Protein AF-A0A9P8YE31-F1 (afdb_monomer_lite)

Organism: NCBI:txid1682393

Radius of gyration: 30.94 Å; chains: 1; bounding box: 77×47×102 Å

Structure (mmCIF, N/CA/C/O backbone):
data_AF-A0A9P8YE31-F1
#
_entry.id   AF-A0A9P8YE31-F1
#
loop_
_atom_site.group_PDB
_atom_site.id
_atom_site.type_symbol
_atom_site.label_atom_id
_atom_site.label_alt_id
_atom_site.label_comp_id
_atom_site.label_asym_id
_atom_site.label_entity_id
_atom_site.label_seq_id
_atom_site.pdbx_PDB_ins_code
_atom_site.Cartn_x
_atom_site.Cartn_y
_atom_site.Cartn_z
_atom_site.occupancy
_atom_site.B_iso_or_equiv
_atom_site.auth_seq_id
_atom_site.auth_comp_id
_atom_site.auth_asym_id
_atom_site.auth_atom_id
_atom_site.pdbx_PDB_model_num
ATOM 1 N N . MET A 1 1 ? 33.420 -27.192 -70.483 1.00 56.97 1 MET A N 1
ATOM 2 C CA . MET A 1 1 ? 34.148 -26.086 -71.140 1.00 56.97 1 MET A CA 1
ATOM 3 C C . MET A 1 1 ? 33.135 -25.068 -71.638 1.00 56.97 1 MET A C 1
ATOM 5 O O . MET A 1 1 ? 32.491 -25.314 -72.643 1.00 56.97 1 MET A O 1
ATOM 9 N N . ALA A 1 2 ? 32.950 -23.975 -70.902 1.00 52.44 2 ALA A N 1
ATOM 10 C CA . ALA A 1 2 ? 32.250 -22.781 -71.371 1.00 52.44 2 ALA A CA 1
ATOM 11 C C . ALA A 1 2 ? 32.763 -21.607 -70.529 1.00 52.44 2 ALA A C 1
ATOM 13 O O . ALA A 1 2 ? 32.391 -21.449 -69.369 1.00 52.44 2 ALA A O 1
ATOM 14 N N . ALA A 1 3 ? 33.709 -20.863 -71.097 1.00 57.97 3 ALA A N 1
ATOM 15 C CA . ALA A 1 3 ? 34.225 -19.626 -70.537 1.00 57.97 3 ALA A CA 1
ATOM 16 C C . ALA A 1 3 ? 33.178 -18.523 -70.736 1.00 57.97 3 ALA A C 1
ATOM 18 O O . ALA A 1 3 ? 32.666 -18.364 -71.846 1.00 57.97 3 ALA A O 1
ATOM 19 N N . LYS A 1 4 ? 32.861 -17.754 -69.689 1.00 60.09 4 LYS A N 1
ATOM 20 C CA . LYS A 1 4 ? 32.048 -16.543 -69.835 1.00 60.09 4 LYS A CA 1
ATOM 21 C C . LYS A 1 4 ? 32.678 -15.373 -69.085 1.00 60.09 4 LYS A C 1
ATOM 23 O O . LYS A 1 4 ? 32.627 -15.289 -67.866 1.00 60.09 4 LYS A O 1
ATOM 28 N N . HIS A 1 5 ? 33.301 -14.535 -69.909 1.00 56.59 5 HIS A N 1
ATOM 29 C CA . HIS A 1 5 ? 33.688 -13.138 -69.752 1.00 56.59 5 HIS A CA 1
ATOM 30 C C . HIS A 1 5 ? 33.289 -12.418 -68.456 1.00 56.59 5 HIS A C 1
ATOM 32 O O . HIS A 1 5 ? 32.138 -12.027 -68.272 1.00 56.59 5 HIS A O 1
ATOM 38 N N . SER A 1 6 ? 34.307 -12.115 -67.652 1.00 57.00 6 SER A N 1
ATOM 39 C CA . SER A 1 6 ? 34.364 -10.983 -66.729 1.00 57.00 6 SER A CA 1
ATOM 40 C C . SER A 1 6 ? 34.706 -9.704 -67.509 1.00 57.00 6 SER A C 1
ATOM 42 O O . SER A 1 6 ? 35.793 -9.604 -68.081 1.00 57.00 6 SER A O 1
ATOM 44 N N . GLY A 1 7 ? 33.781 -8.745 -67.562 1.00 60.09 7 GLY A N 1
ATOM 45 C CA . GLY A 1 7 ? 34.027 -7.391 -68.069 1.00 60.09 7 GLY A CA 1
ATOM 46 C C . GLY A 1 7 ? 34.338 -6.420 -66.918 1.00 60.09 7 GLY A C 1
ATOM 47 O O . GLY A 1 7 ? 33.738 -6.570 -65.854 1.00 60.09 7 GLY A O 1
ATOM 48 N N . PRO A 1 8 ? 35.240 -5.436 -67.096 1.00 58.19 8 PRO A N 1
ATOM 49 C CA . PRO A 1 8 ? 35.584 -4.459 -66.070 1.00 58.19 8 PRO A CA 1
ATOM 50 C C . PRO A 1 8 ? 34.698 -3.215 -66.220 1.00 58.19 8 PRO A C 1
ATOM 52 O O . PRO A 1 8 ? 34.933 -2.376 -67.087 1.00 58.19 8 PRO A O 1
ATOM 55 N N . VAL A 1 9 ? 33.665 -3.088 -65.387 1.00 57.62 9 VAL A N 1
ATOM 56 C CA . VAL A 1 9 ? 32.850 -1.863 -65.289 1.00 57.62 9 VAL A CA 1
ATOM 57 C C . VAL A 1 9 ? 32.602 -1.566 -63.810 1.00 57.62 9 VAL A C 1
ATOM 59 O O . VAL A 1 9 ? 31.483 -1.665 -63.325 1.00 57.62 9 VAL A O 1
ATOM 62 N N . GLU A 1 10 ? 33.667 -1.276 -63.062 1.00 55.84 10 GLU A N 1
ATOM 63 C CA . GLU A 1 10 ? 33.574 -1.106 -61.601 1.00 55.84 10 GLU A CA 1
ATOM 64 C C . GLU A 1 10 ? 34.418 0.065 -61.060 1.00 55.84 10 GLU A C 1
ATOM 66 O O . GLU A 1 10 ? 34.827 0.058 -59.908 1.00 55.84 10 GLU A O 1
ATOM 71 N N . VAL A 1 11 ? 34.710 1.090 -61.877 1.00 60.03 11 VAL A N 1
ATOM 72 C CA . VAL A 1 11 ? 35.678 2.148 -61.491 1.00 60.03 11 VAL A CA 1
ATOM 73 C C . VAL A 1 11 ? 35.121 3.579 -61.589 1.00 60.03 11 VAL A C 1
ATOM 75 O O . VAL A 1 11 ? 35.882 4.527 -61.725 1.00 60.03 11 VAL A O 1
ATOM 78 N N . LEU A 1 12 ? 33.802 3.802 -61.522 1.00 56.53 12 LEU A N 1
ATOM 79 C CA . LEU A 1 12 ? 33.269 5.175 -61.675 1.00 56.53 12 LEU A CA 1
ATOM 80 C C . LEU A 1 12 ? 32.060 5.555 -60.804 1.00 56.53 12 LEU A C 1
ATOM 82 O O . LEU A 1 12 ? 31.341 6.493 -61.135 1.00 56.53 12 LEU A O 1
ATOM 86 N N . LEU A 1 13 ? 31.857 4.884 -59.664 1.00 53.97 13 LEU A N 1
ATOM 87 C CA . LEU A 1 13 ? 30.766 5.185 -58.714 1.00 53.97 13 LEU A CA 1
ATOM 88 C C . LEU A 1 13 ? 31.227 5.391 -57.253 1.00 53.97 13 LEU A C 1
ATOM 90 O O . LEU A 1 13 ? 30.419 5.339 -56.335 1.00 53.97 13 LEU A O 1
ATOM 94 N N . GLU A 1 14 ? 32.510 5.690 -57.036 1.00 57.31 14 GLU A N 1
ATOM 95 C CA . GLU A 1 14 ? 33.128 5.879 -55.706 1.00 57.31 14 GLU A CA 1
ATOM 96 C C . GLU A 1 14 ? 33.382 7.361 -55.302 1.00 57.31 14 GLU A C 1
ATOM 98 O O . GLU A 1 14 ? 34.457 7.682 -54.798 1.00 57.31 14 GLU A O 1
ATOM 103 N N . PRO A 1 15 ? 32.445 8.317 -55.505 1.00 54.59 15 PRO A N 1
ATOM 104 C CA . PRO A 1 15 ? 32.498 9.525 -54.663 1.00 54.59 15 PRO A CA 1
ATOM 105 C C . PRO A 1 15 ? 31.204 9.875 -53.910 1.00 54.59 15 PRO A C 1
ATOM 107 O O . PRO A 1 15 ? 31.203 10.842 -53.152 1.00 54.59 15 PRO A O 1
ATOM 110 N N . ILE A 1 16 ? 30.107 9.116 -54.050 1.00 52.97 16 ILE A N 1
ATOM 111 C CA . ILE A 1 16 ? 28.812 9.487 -53.428 1.00 52.97 16 ILE A CA 1
ATOM 112 C C . ILE A 1 16 ? 28.569 8.780 -52.078 1.00 52.97 16 ILE A C 1
ATOM 114 O O . ILE A 1 16 ? 27.891 9.321 -51.204 1.00 52.97 16 ILE A O 1
ATOM 118 N N . THR A 1 17 ? 29.193 7.629 -51.826 1.00 57.16 17 THR A N 1
ATOM 119 C CA . THR A 1 17 ? 29.059 6.875 -50.562 1.00 57.16 17 THR A CA 1
ATOM 120 C C . THR A 1 17 ? 29.736 7.547 -49.361 1.00 57.16 17 THR A C 1
ATOM 122 O O . THR A 1 17 ? 29.405 7.234 -48.219 1.00 57.16 17 THR A O 1
ATOM 125 N N . SER A 1 18 ? 30.631 8.517 -49.581 1.00 54.59 18 SER A N 1
ATOM 126 C CA . SER A 1 18 ? 31.346 9.209 -48.496 1.00 54.59 18 SER A CA 1
ATOM 127 C C . SER A 1 18 ? 30.468 10.209 -47.722 1.00 54.59 18 SER A C 1
ATOM 129 O O . SER A 1 18 ? 30.687 10.428 -46.532 1.00 54.59 18 SER A O 1
ATOM 131 N N . LEU A 1 19 ? 29.407 10.748 -48.337 1.00 52.47 19 LEU A N 1
ATOM 132 C CA . LEU A 1 19 ? 28.489 11.690 -47.675 1.00 52.47 19 LEU A CA 1
ATOM 133 C C . LEU A 1 19 ? 27.488 11.019 -46.719 1.00 52.47 19 LEU A C 1
ATOM 135 O O . LEU A 1 19 ? 26.923 11.697 -45.863 1.00 52.47 19 LEU A O 1
ATOM 139 N N . TYR A 1 20 ? 27.302 9.699 -46.810 1.00 56.12 20 TYR A N 1
ATOM 140 C CA . TYR A 1 20 ? 26.418 8.944 -45.912 1.00 56.12 20 TYR A CA 1
ATOM 141 C C . TYR A 1 20 ? 27.097 8.461 -44.623 1.00 56.12 20 TYR A C 1
ATOM 143 O O . TYR A 1 20 ? 26.407 8.043 -43.698 1.00 56.12 20 TYR A O 1
ATOM 151 N N . ASN A 1 21 ? 28.425 8.576 -44.525 1.00 63.62 21 ASN A N 1
ATOM 152 C CA . ASN A 1 21 ? 29.192 8.243 -43.321 1.00 63.62 21 ASN A CA 1
ATOM 153 C C . ASN A 1 21 ? 29.526 9.476 -42.468 1.00 63.62 21 ASN A C 1
ATOM 155 O O . ASN A 1 21 ? 30.494 9.455 -41.707 1.00 63.62 21 ASN A O 1
ATOM 159 N N . MET A 1 22 ? 28.736 10.555 -42.550 1.00 54.53 22 MET A N 1
ATOM 160 C CA . MET A 1 22 ? 28.807 11.581 -41.513 1.00 54.53 22 MET A CA 1
ATOM 161 C C . MET A 1 22 ? 28.214 11.015 -40.216 1.00 54.53 22 MET A C 1
ATOM 163 O O . MET A 1 22 ? 27.021 10.699 -40.189 1.00 54.53 22 MET A O 1
ATOM 167 N N . PRO A 1 23 ? 29.008 10.879 -39.134 1.00 68.56 23 PRO A N 1
ATOM 168 C CA . PRO A 1 23 ? 28.467 10.519 -37.835 1.00 68.56 23 PRO A CA 1
ATOM 169 C C . PRO A 1 23 ? 27.440 11.584 -37.472 1.00 68.56 23 PRO A C 1
ATOM 171 O O . PRO A 1 23 ? 27.765 12.772 -37.439 1.00 68.56 23 PRO A O 1
ATOM 174 N N . ALA A 1 24 ? 26.192 11.161 -37.264 1.00 62.75 24 ALA A N 1
ATOM 175 C CA . ALA A 1 24 ? 25.121 12.041 -36.832 1.00 62.75 24 ALA A CA 1
ATOM 176 C C . ALA A 1 24 ? 25.614 12.813 -35.606 1.00 62.75 24 ALA A C 1
ATOM 178 O O . ALA A 1 24 ? 25.783 12.232 -34.535 1.00 62.75 24 ALA A O 1
ATOM 179 N N . MET A 1 25 ? 25.914 14.101 -35.796 1.00 59.97 25 MET A N 1
ATOM 180 C CA . MET A 1 25 ? 26.352 14.992 -34.731 1.00 59.97 25 MET A CA 1
ATOM 181 C C . MET A 1 25 ? 25.259 14.964 -33.661 1.00 59.97 25 MET A C 1
ATOM 183 O O . MET A 1 25 ? 24.135 15.395 -33.943 1.00 59.97 25 MET A O 1
ATOM 187 N N . PRO A 1 26 ? 25.531 14.415 -32.463 1.00 63.44 26 PRO A N 1
ATOM 188 C CA . PRO A 1 26 ? 24.531 14.342 -31.417 1.00 63.44 26 PRO A CA 1
ATOM 189 C C . PRO A 1 26 ? 24.247 15.774 -30.979 1.00 63.44 26 PRO A C 1
ATOM 191 O O . PRO A 1 26 ? 25.058 16.379 -30.287 1.00 63.44 26 PRO A O 1
ATOM 194 N N . HIS A 1 27 ? 23.127 16.341 -31.432 1.00 58.00 27 HIS A N 1
ATOM 195 C CA . HIS A 1 27 ? 22.682 17.671 -31.034 1.00 58.00 27 HIS A CA 1
ATOM 196 C C . HIS A 1 27 ? 22.501 17.696 -29.503 1.00 58.00 27 HIS A C 1
ATOM 198 O O . HIS A 1 27 ? 21.539 17.116 -28.996 1.00 58.00 27 HIS A O 1
ATOM 204 N N . PRO A 1 28 ? 23.380 18.379 -28.743 1.00 64.38 28 PRO A N 1
ATOM 205 C CA . PRO A 1 28 ? 23.413 18.290 -27.282 1.00 64.38 28 PRO A CA 1
ATOM 206 C C . PRO A 1 28 ? 22.329 19.137 -26.593 1.00 64.38 28 PRO A C 1
ATOM 208 O O . PRO A 1 28 ? 22.330 19.273 -25.376 1.00 64.38 28 PRO A O 1
ATOM 211 N N . LEU A 1 29 ? 21.403 19.730 -27.355 1.00 56.97 29 LEU A N 1
ATOM 212 C CA . LEU A 1 29 ? 20.439 20.717 -26.851 1.00 56.97 29 LEU A CA 1
ATOM 213 C C . LEU A 1 29 ? 18.982 20.230 -26.838 1.00 56.97 29 LEU A C 1
ATOM 215 O O . LEU A 1 29 ? 18.102 20.963 -26.400 1.00 56.97 29 LEU A O 1
ATOM 219 N N . LEU A 1 30 ? 18.719 18.990 -27.268 1.00 49.66 30 LEU A N 1
ATOM 220 C CA . LEU A 1 30 ? 17.385 18.365 -27.235 1.00 49.66 30 LEU A CA 1
ATOM 221 C C . LEU A 1 30 ? 17.329 17.089 -26.379 1.00 49.66 30 LEU A C 1
ATOM 223 O O . LEU A 1 30 ? 16.319 16.392 -26.372 1.00 49.66 30 LEU A O 1
ATOM 227 N N . SER A 1 31 ? 18.376 16.806 -25.598 1.00 54.41 31 SER A N 1
ATOM 228 C CA . SER A 1 31 ? 18.430 15.665 -24.669 1.00 54.41 31 SER A CA 1
ATOM 229 C C . SER A 1 31 ? 17.611 15.862 -23.384 1.00 54.41 31 SER A C 1
ATOM 231 O O . SER A 1 31 ? 17.648 15.013 -22.501 1.00 54.41 31 SER A O 1
ATOM 233 N N . GLY A 1 32 ? 16.903 16.988 -23.250 1.00 57.75 32 GLY A N 1
ATOM 234 C CA . GLY A 1 32 ? 16.125 17.333 -22.057 1.00 57.75 32 GLY A CA 1
ATOM 235 C C . GLY A 1 32 ? 14.649 16.940 -22.108 1.00 57.75 32 GLY A C 1
ATOM 236 O O . GLY A 1 32 ? 13.958 17.125 -21.110 1.00 57.75 32 GLY A O 1
ATOM 237 N N . VAL A 1 33 ? 14.141 16.429 -23.237 1.00 56.88 33 VAL A N 1
ATOM 238 C CA . VAL A 1 33 ? 12.771 15.902 -23.290 1.00 56.88 33 VAL A CA 1
ATOM 239 C C . VAL A 1 33 ? 12.829 14.455 -22.806 1.00 56.88 33 VAL A C 1
ATOM 241 O O . VAL A 1 33 ? 13.319 13.606 -23.557 1.00 56.88 33 VAL A O 1
ATOM 244 N N . PRO A 1 34 ? 12.374 14.153 -21.570 1.00 60.72 34 PRO A N 1
ATOM 245 C CA . PRO A 1 34 ? 12.329 12.782 -21.094 1.00 60.72 34 PRO A CA 1
ATOM 246 C C . PRO A 1 34 ? 11.518 11.982 -22.099 1.00 60.72 34 PRO A C 1
ATOM 248 O O . PRO A 1 34 ? 10.421 12.384 -22.509 1.00 60.72 34 PRO A O 1
ATOM 251 N N . SER A 1 35 ? 12.088 10.867 -22.540 1.00 68.12 35 SER A N 1
ATOM 252 C CA . SER A 1 35 ? 11.384 9.952 -23.428 1.00 68.12 35 SER A CA 1
ATOM 253 C C . SER A 1 35 ? 10.004 9.667 -22.826 1.00 68.12 35 SER A C 1
ATOM 255 O O . SER A 1 35 ? 9.867 9.539 -21.609 1.00 68.12 35 SER A O 1
ATOM 257 N N . THR A 1 36 ? 8.949 9.587 -23.641 1.00 71.94 36 THR A N 1
ATOM 258 C CA . THR A 1 36 ? 7.576 9.392 -23.122 1.00 71.94 36 THR A CA 1
ATOM 259 C C . THR A 1 36 ? 7.481 8.203 -22.157 1.00 71.94 36 THR A C 1
ATOM 261 O O . THR A 1 36 ? 6.670 8.205 -21.241 1.00 71.94 36 THR A O 1
ATOM 264 N N . THR A 1 37 ? 8.356 7.208 -22.310 1.00 70.88 37 THR A N 1
ATOM 265 C CA . THR A 1 37 ? 8.569 6.078 -21.398 1.00 70.88 37 THR A CA 1
ATOM 266 C C . THR A 1 37 ? 9.004 6.452 -19.978 1.00 70.88 37 THR A C 1
ATOM 268 O O . THR A 1 37 ? 8.505 5.844 -19.033 1.00 70.88 37 THR A O 1
ATOM 271 N N . GLU A 1 38 ? 9.879 7.439 -19.802 1.00 74.56 38 GLU A N 1
ATOM 272 C CA . GLU A 1 38 ? 10.333 7.899 -18.482 1.00 74.56 38 GLU A CA 1
ATOM 273 C C . GLU A 1 38 ? 9.231 8.655 -17.738 1.00 74.56 38 GLU A C 1
ATOM 275 O O . GLU A 1 38 ? 9.067 8.479 -16.532 1.00 74.56 38 GLU A O 1
ATOM 280 N N . GLY A 1 39 ? 8.404 9.415 -18.464 1.00 76.31 39 GLY A N 1
ATOM 281 C CA . GLY A 1 39 ? 7.269 10.135 -17.883 1.00 76.31 39 GLY A CA 1
ATOM 282 C C . GLY A 1 39 ? 6.276 9.216 -17.161 1.00 76.31 39 GLY A C 1
ATOM 283 O O . GLY A 1 39 ? 5.840 9.521 -16.053 1.00 76.31 39 GLY A O 1
ATOM 284 N N . TYR A 1 40 ? 5.958 8.051 -17.733 1.00 75.94 40 TYR A N 1
ATOM 285 C CA . TYR A 1 40 ? 5.039 7.100 -17.092 1.00 75.94 40 TYR A CA 1
ATOM 286 C C . TYR A 1 40 ? 5.650 6.421 -15.864 1.00 75.94 40 TYR A C 1
ATOM 288 O O . TYR A 1 40 ? 4.945 6.196 -14.883 1.00 75.94 40 TYR A O 1
ATOM 296 N N . ALA A 1 41 ? 6.953 6.124 -15.898 1.00 75.25 41 ALA A N 1
ATOM 297 C CA . ALA A 1 41 ? 7.654 5.565 -14.744 1.00 75.25 41 ALA A CA 1
ATOM 298 C C . ALA A 1 41 ? 7.667 6.555 -13.570 1.00 75.25 41 ALA A C 1
ATOM 300 O O . ALA A 1 41 ? 7.451 6.162 -12.426 1.00 75.25 41 ALA A O 1
ATOM 301 N N . LEU A 1 42 ? 7.837 7.848 -13.865 1.00 79.44 42 LEU A N 1
ATOM 302 C CA . LEU A 1 42 ? 7.753 8.911 -12.868 1.00 79.44 42 LEU A CA 1
ATOM 303 C C . LEU A 1 42 ? 6.368 8.977 -12.228 1.00 79.44 42 LEU A C 1
ATOM 305 O O . LEU A 1 42 ? 6.271 8.964 -11.005 1.00 79.44 42 LEU A O 1
ATOM 309 N N . ILE A 1 43 ? 5.300 8.999 -13.029 1.00 79.38 43 ILE A N 1
ATOM 310 C CA . ILE A 1 43 ? 3.925 9.048 -12.506 1.00 79.38 43 ILE A CA 1
ATOM 311 C C . ILE A 1 43 ? 3.634 7.816 -11.638 1.00 79.38 43 ILE A C 1
ATOM 313 O O . ILE A 1 43 ? 3.070 7.961 -10.554 1.00 79.38 43 ILE A O 1
ATOM 317 N N . GLY A 1 44 ? 4.073 6.631 -12.077 1.00 78.94 44 GLY A N 1
ATOM 318 C CA . GLY A 1 44 ? 3.909 5.377 -11.342 1.00 78.94 44 GLY A CA 1
ATOM 319 C C . GLY A 1 44 ? 4.599 5.362 -9.977 1.00 78.94 44 GLY A C 1
ATOM 320 O O . GLY A 1 44 ? 4.045 4.798 -9.047 1.00 78.94 44 GLY A O 1
ATOM 321 N N . ALA A 1 45 ? 5.749 6.027 -9.821 1.00 81.75 45 ALA A N 1
ATOM 322 C CA . ALA A 1 45 ? 6.474 6.083 -8.547 1.00 81.75 45 ALA A CA 1
ATOM 323 C C . ALA A 1 45 ? 6.053 7.265 -7.651 1.00 81.75 45 ALA A C 1
ATOM 325 O O . ALA A 1 45 ? 5.886 7.115 -6.439 1.00 81.75 45 ALA A O 1
ATOM 326 N N . LEU A 1 46 ? 5.859 8.455 -8.230 1.00 85.00 46 LEU A N 1
ATOM 327 C CA . LEU A 1 46 ? 5.559 9.688 -7.491 1.00 85.00 46 LEU A CA 1
ATOM 328 C C . LEU A 1 46 ? 4.140 9.705 -6.930 1.00 85.00 46 LEU A C 1
ATOM 330 O O . LEU A 1 46 ? 3.934 10.174 -5.810 1.00 85.00 46 LEU A O 1
ATOM 334 N N . LEU A 1 47 ? 3.163 9.204 -7.689 1.00 87.88 47 LEU A N 1
ATOM 335 C CA . LEU A 1 47 ? 1.763 9.222 -7.277 1.00 87.88 47 LEU A CA 1
ATOM 336 C C . LEU A 1 47 ? 1.511 8.383 -6.007 1.00 87.88 47 LEU A C 1
ATOM 338 O O . LEU A 1 47 ? 0.997 8.948 -5.036 1.00 87.88 47 LEU A O 1
ATOM 342 N N . PRO A 1 48 ? 1.898 7.092 -5.928 1.00 86.50 48 PRO A N 1
ATOM 343 C CA . PRO A 1 48 ? 1.683 6.302 -4.719 1.00 86.50 48 PRO A CA 1
ATOM 344 C C . PRO A 1 48 ? 2.536 6.798 -3.548 1.00 86.50 48 PRO A C 1
ATOM 346 O O . PRO A 1 48 ? 2.045 6.825 -2.420 1.00 86.50 48 PRO A O 1
ATOM 349 N N . ALA A 1 49 ? 3.769 7.262 -3.790 1.00 86.62 49 ALA A N 1
ATOM 350 C CA . ALA A 1 49 ? 4.602 7.853 -2.744 1.00 86.62 49 ALA A CA 1
ATOM 351 C C . ALA A 1 49 ? 3.958 9.123 -2.159 1.00 86.62 49 ALA A C 1
ATOM 353 O O . ALA A 1 49 ? 3.839 9.254 -0.940 1.00 86.62 49 ALA A O 1
ATOM 354 N N . GLY A 1 50 ? 3.469 10.026 -3.014 1.00 88.88 50 GLY A N 1
ATOM 355 C CA . GLY A 1 50 ? 2.776 11.245 -2.603 1.00 88.88 50 GLY A CA 1
ATOM 356 C C . GLY A 1 50 ? 1.505 10.952 -1.808 1.00 88.88 50 GLY A C 1
ATOM 357 O O . GLY A 1 50 ? 1.286 11.545 -0.749 1.00 88.88 50 GLY A O 1
ATOM 358 N N . ILE A 1 51 ? 0.699 9.984 -2.257 1.00 87.81 51 ILE A N 1
ATOM 359 C CA . ILE A 1 51 ? -0.509 9.559 -1.539 1.00 87.81 51 ILE A CA 1
ATOM 360 C C . ILE A 1 51 ? -0.154 8.924 -0.190 1.00 87.81 51 ILE A C 1
ATOM 362 O O . ILE A 1 51 ? -0.802 9.229 0.814 1.00 87.81 51 ILE A O 1
ATOM 366 N N . ALA A 1 52 ? 0.874 8.076 -0.131 1.00 87.38 52 ALA A N 1
ATOM 367 C CA . ALA A 1 52 ? 1.317 7.446 1.108 1.00 87.38 52 ALA A CA 1
ATOM 368 C C . ALA A 1 52 ? 1.810 8.488 2.127 1.00 87.38 52 ALA A C 1
ATOM 370 O O . ALA A 1 52 ? 1.395 8.454 3.290 1.00 87.38 52 ALA A O 1
ATOM 371 N N . ILE A 1 53 ? 2.611 9.463 1.685 1.00 88.94 53 ILE A N 1
ATOM 372 C CA . ILE A 1 53 ? 3.068 10.588 2.512 1.00 88.94 53 ILE A CA 1
ATOM 373 C C . ILE A 1 53 ? 1.869 11.403 3.011 1.00 88.94 53 ILE A C 1
ATOM 375 O O . ILE A 1 53 ? 1.743 11.632 4.215 1.00 88.94 53 ILE A O 1
ATOM 379 N N . ALA A 1 54 ? 0.944 11.782 2.124 1.00 90.19 54 ALA A N 1
ATOM 380 C CA . ALA A 1 54 ? -0.259 12.524 2.496 1.00 90.19 54 ALA A CA 1
ATOM 381 C C . ALA A 1 54 ? -1.122 11.754 3.512 1.00 90.19 54 ALA A C 1
ATOM 383 O O . ALA A 1 54 ? -1.610 12.334 4.484 1.00 90.19 54 ALA A O 1
ATOM 384 N N . CYS A 1 55 ? -1.264 10.437 3.345 1.00 86.50 55 CYS A N 1
ATOM 385 C CA . CYS A 1 55 ? -1.980 9.570 4.279 1.00 86.50 55 CYS A CA 1
ATOM 386 C C . CYS A 1 55 ? -1.332 9.547 5.667 1.00 86.50 55 CYS A C 1
ATOM 388 O O . CYS A 1 55 ? -2.048 9.569 6.671 1.00 86.50 55 CYS A O 1
ATOM 390 N N . ILE A 1 56 ? 0.000 9.523 5.742 1.00 87.62 56 ILE A N 1
ATOM 391 C CA . ILE A 1 56 ? 0.731 9.578 7.012 1.00 87.62 56 ILE A CA 1
ATOM 392 C C . ILE A 1 56 ? 0.602 10.941 7.664 1.00 87.62 56 ILE A C 1
ATOM 394 O O . ILE A 1 56 ? 0.299 11.000 8.852 1.00 87.62 56 ILE A O 1
ATOM 398 N N . ILE A 1 57 ? 0.772 12.026 6.910 1.00 89.94 57 ILE A N 1
ATOM 399 C CA . ILE A 1 57 ? 0.591 13.383 7.432 1.00 89.94 57 ILE A CA 1
ATOM 400 C C . ILE A 1 57 ? -0.822 13.527 7.994 1.00 89.94 57 ILE A C 1
ATOM 402 O O . ILE A 1 57 ? -0.994 13.981 9.120 1.00 89.94 57 ILE A O 1
ATOM 406 N N . LEU A 1 58 ? -1.838 13.060 7.267 1.00 88.50 58 LEU A N 1
ATOM 407 C CA . LEU A 1 58 ? -3.222 13.072 7.728 1.00 88.50 58 LEU A CA 1
ATOM 408 C C . LEU A 1 58 ? -3.434 12.174 8.957 1.00 88.50 58 LEU A C 1
ATOM 410 O O . LEU A 1 58 ? -4.220 12.511 9.843 1.00 88.50 58 LEU A O 1
ATOM 414 N N . HIS A 1 59 ? -2.735 11.041 9.044 1.00 84.75 59 HIS A N 1
ATOM 415 C CA . HIS A 1 59 ? -2.755 10.185 10.226 1.00 84.75 59 HIS A CA 1
ATOM 416 C C . HIS A 1 59 ? -2.159 10.904 11.443 1.00 84.75 59 HIS A C 1
ATOM 418 O O . HIS A 1 59 ? -2.816 10.987 12.478 1.00 84.75 59 HIS A O 1
ATOM 424 N N . LEU A 1 60 ? -0.969 11.488 11.305 1.00 86.44 60 LEU A N 1
ATOM 425 C CA . LEU A 1 60 ? -0.293 12.252 12.354 1.00 86.44 60 LEU A CA 1
ATOM 426 C C . LEU A 1 60 ? -1.097 13.488 12.764 1.00 86.44 60 LEU A C 1
ATOM 428 O O . LEU A 1 60 ? -1.278 13.730 13.954 1.00 86.44 60 LEU A O 1
ATOM 432 N N . ALA A 1 61 ? -1.667 14.212 11.802 1.00 88.50 61 ALA A N 1
ATOM 433 C CA . ALA A 1 61 ? -2.558 15.335 12.059 1.00 88.50 61 ALA A CA 1
ATOM 434 C C . ALA A 1 61 ? -3.774 14.891 12.879 1.00 88.50 61 ALA A C 1
ATOM 436 O O . ALA A 1 61 ? -4.127 15.543 13.852 1.00 88.50 61 ALA A O 1
ATOM 437 N N . ARG A 1 62 ? -4.381 13.736 12.573 1.00 84.94 62 ARG A N 1
ATOM 438 C CA . ARG A 1 62 ? -5.478 13.181 13.386 1.00 84.94 62 ARG A CA 1
ATOM 439 C C . ARG A 1 62 ? -5.052 12.778 14.798 1.00 84.94 62 ARG A C 1
ATOM 441 O O . ARG A 1 62 ? -5.902 12.783 15.684 1.00 84.94 62 ARG A O 1
ATOM 448 N N . LEU A 1 63 ? -3.790 12.401 15.010 1.00 82.81 63 LEU A N 1
ATOM 449 C CA . LEU A 1 63 ? -3.252 12.143 16.350 1.00 82.81 63 LEU A CA 1
ATOM 450 C C . LEU A 1 63 ? -3.003 13.445 17.125 1.00 82.81 63 LEU A C 1
ATOM 452 O O . LEU A 1 63 ? -3.223 13.471 18.334 1.00 82.81 63 LEU A O 1
ATOM 456 N N . ALA A 1 64 ? -2.551 14.496 16.439 1.00 87.62 64 ALA A N 1
ATOM 457 C CA . ALA A 1 64 ? -2.242 15.795 17.030 1.00 87.62 64 ALA A CA 1
ATOM 458 C C . ALA A 1 64 ? -3.492 16.650 17.291 1.00 87.62 64 ALA A C 1
ATOM 460 O O . ALA A 1 64 ? -3.535 17.413 18.256 1.00 87.62 64 ALA A O 1
ATOM 461 N N . LEU A 1 65 ? -4.518 16.527 16.446 1.00 87.94 65 LEU A N 1
ATOM 462 C CA . LEU A 1 65 ? -5.756 17.278 16.595 1.00 87.94 65 LEU A CA 1
ATOM 463 C C . LEU A 1 65 ? -6.505 16.822 17.858 1.00 87.94 65 LEU A C 1
ATOM 465 O O . LEU A 1 65 ? -6.656 15.616 18.095 1.00 87.94 65 LEU A O 1
ATOM 469 N N . PRO A 1 66 ? -7.008 17.765 18.676 1.00 77.88 66 PRO A N 1
ATOM 470 C CA . PRO A 1 66 ? -7.770 17.431 19.866 1.00 77.88 66 PRO A CA 1
ATOM 471 C C . PRO A 1 66 ? -8.963 16.558 19.479 1.00 77.88 66 PRO A C 1
ATOM 473 O O . PRO A 1 66 ? -9.668 16.830 18.504 1.00 77.88 66 PRO A O 1
ATOM 476 N N . LYS A 1 67 ? -9.166 15.479 20.250 1.00 72.19 67 LYS A N 1
ATOM 477 C CA . LYS A 1 67 ? -10.295 14.550 20.092 1.00 72.19 67 LYS A CA 1
ATOM 478 C C . LYS A 1 67 ? -11.556 15.384 19.905 1.00 72.19 67 LYS A C 1
ATOM 480 O O . LYS A 1 67 ? -11.828 16.222 20.761 1.00 72.19 67 LYS A O 1
ATOM 485 N N . GLY A 1 68 ? -12.229 15.166 18.774 1.00 81.94 68 GLY A N 1
ATOM 486 C CA . GLY A 1 68 ? -13.261 16.034 18.217 1.00 81.94 68 GLY A CA 1
ATOM 487 C C . GLY A 1 68 ? -14.346 16.498 19.197 1.00 81.94 68 GLY A C 1
ATOM 488 O O . GLY A 1 68 ? -14.420 16.053 20.343 1.00 81.94 68 GLY A O 1
ATOM 489 N N . PRO A 1 69 ? -15.218 17.409 18.750 1.00 84.06 69 PRO A N 1
ATOM 490 C CA . PRO A 1 69 ? -16.182 18.092 19.607 1.00 84.06 69 PRO A CA 1
ATOM 491 C C . PRO A 1 69 ? -16.963 17.125 20.518 1.00 84.06 69 PRO A C 1
ATOM 493 O O . PRO A 1 69 ? -17.303 15.999 20.136 1.00 84.06 69 PRO A O 1
ATOM 496 N N . ARG A 1 70 ? -17.243 17.573 21.751 1.00 80.56 70 ARG A N 1
ATOM 497 C CA . ARG A 1 70 ? -17.769 16.747 22.859 1.00 80.56 70 ARG A CA 1
ATOM 498 C C . ARG A 1 70 ? -19.069 15.997 22.543 1.00 80.56 70 ARG A C 1
ATOM 500 O O . ARG A 1 70 ? -19.280 14.934 23.107 1.00 80.56 70 ARG A O 1
ATOM 507 N N . TRP A 1 71 ? -19.898 16.499 21.632 1.00 82.75 71 TRP A N 1
ATOM 508 C CA . TRP A 1 71 ? -21.126 15.836 21.164 1.00 82.75 71 TRP A CA 1
ATOM 509 C C . TRP A 1 71 ? -20.904 14.520 20.394 1.00 82.75 71 TRP A C 1
ATOM 511 O O . TRP A 1 71 ? -21.809 13.700 20.321 1.00 82.75 71 TRP A O 1
ATOM 521 N N . THR A 1 72 ? -19.699 14.269 19.864 1.00 80.31 72 THR A N 1
ATOM 522 C CA . THR A 1 72 ? -19.352 12.984 19.218 1.00 80.31 72 THR A CA 1
ATOM 523 C C . THR A 1 72 ? -18.875 11.934 20.220 1.00 80.31 72 THR A C 1
ATOM 525 O O . THR A 1 72 ? -18.612 10.780 19.870 1.00 80.31 72 THR A O 1
ATOM 528 N N . ARG A 1 73 ? -18.720 12.328 21.487 1.00 73.44 73 ARG A N 1
ATOM 529 C CA . ARG A 1 73 ? -18.295 11.433 22.554 1.00 73.44 73 ARG A CA 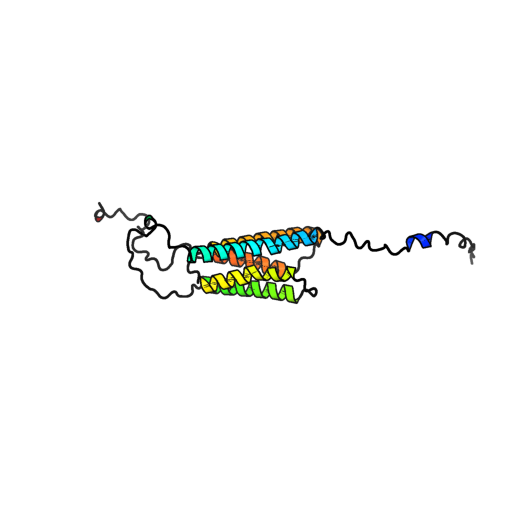1
ATOM 530 C C . ARG A 1 73 ? -19.462 10.504 22.872 1.00 73.44 73 ARG A C 1
ATOM 532 O O . ARG A 1 73 ? -20.596 10.954 22.979 1.00 73.44 73 ARG A O 1
ATOM 539 N N . ARG A 1 74 ? -19.185 9.204 23.010 1.00 69.38 74 ARG A N 1
ATOM 540 C CA . ARG A 1 74 ? -20.213 8.209 23.352 1.00 69.38 74 ARG A CA 1
ATOM 541 C C . ARG A 1 74 ? -20.976 8.672 24.595 1.00 69.38 74 ARG A C 1
ATOM 543 O O . ARG A 1 74 ? -20.357 8.901 25.632 1.00 69.38 74 ARG A O 1
ATOM 550 N N . PHE A 1 75 ? -22.293 8.813 24.456 1.00 75.25 75 PHE A N 1
ATOM 551 C CA . PHE A 1 75 ? -23.186 9.269 25.523 1.00 75.25 75 PHE A CA 1
ATOM 552 C C . PHE A 1 75 ? -23.189 8.312 26.724 1.00 75.25 75 PHE A C 1
ATOM 554 O O . PHE A 1 75 ? -23.293 8.758 27.862 1.00 75.25 75 PHE A O 1
ATOM 561 N N . ALA A 1 76 ? -22.990 7.012 26.486 1.00 79.06 76 ALA A N 1
ATOM 562 C CA . ALA A 1 76 ? -22.831 6.012 27.534 1.00 79.06 76 ALA A CA 1
ATOM 563 C C . ALA A 1 76 ? -21.347 5.696 27.775 1.00 79.06 76 ALA A C 1
ATOM 565 O O . ALA A 1 76 ? -20.592 5.369 26.853 1.00 79.06 76 ALA A O 1
ATOM 566 N N . LYS A 1 77 ? -20.928 5.778 29.041 1.00 69.44 77 LYS A N 1
ATOM 567 C CA . LYS A 1 77 ? -19.592 5.384 29.495 1.00 69.44 77 LYS A CA 1
ATOM 568 C C . LYS A 1 77 ? -19.549 3.858 29.593 1.00 69.44 77 LYS A C 1
ATOM 570 O O . LYS A 1 77 ? -19.725 3.300 30.669 1.00 69.44 77 LYS A O 1
ATOM 575 N N . GLU A 1 78 ? -19.354 3.185 28.461 1.00 70.62 78 GLU A N 1
ATOM 576 C CA . GLU A 1 78 ? -19.067 1.747 28.456 1.00 70.62 78 GLU A CA 1
ATOM 577 C C . GLU A 1 78 ? -17.835 1.492 29.345 1.00 70.62 78 GLU A C 1
ATOM 579 O O . GLU A 1 78 ? -16.844 2.228 29.222 1.00 70.62 78 GLU A O 1
ATOM 584 N N . PRO A 1 79 ? -17.868 0.501 30.255 1.00 72.44 79 PRO A N 1
ATOM 585 C CA . PRO A 1 79 ? -16.700 0.142 31.041 1.00 72.44 79 PRO A CA 1
ATOM 586 C C . PRO A 1 79 ? -15.598 -0.268 30.066 1.00 72.44 79 PRO A C 1
ATOM 588 O O . PRO A 1 79 ? -15.676 -1.297 29.398 1.00 72.44 79 PRO A O 1
ATOM 591 N N . ILE A 1 80 ? -14.584 0.586 29.933 1.00 65.50 80 ILE A N 1
AT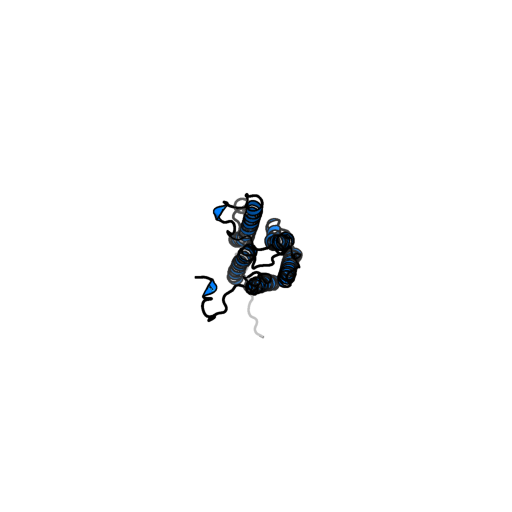OM 592 C CA . ILE A 1 80 ? -13.438 0.320 29.071 1.00 65.50 80 ILE A CA 1
ATOM 593 C C . ILE A 1 80 ? -12.680 -0.822 29.735 1.00 65.50 80 ILE A C 1
ATOM 595 O O . ILE A 1 80 ? -11.876 -0.590 30.642 1.00 65.50 80 ILE A O 1
ATOM 599 N N . SER A 1 81 ? -12.940 -2.057 29.310 1.00 65.81 81 SER A N 1
ATOM 600 C CA . SER A 1 81 ? -12.083 -3.170 29.678 1.00 65.81 81 SER A CA 1
ATOM 601 C C . SER A 1 81 ? -10.702 -2.853 29.103 1.00 65.81 81 SER A C 1
ATOM 603 O O . SER A 1 81 ? -10.495 -2.771 27.891 1.00 65.81 81 SER A O 1
ATOM 605 N N . ARG A 1 82 ? -9.741 -2.563 29.987 1.00 69.06 82 ARG A N 1
ATOM 606 C CA . ARG A 1 82 ? -8.336 -2.337 29.623 1.00 69.06 82 ARG A CA 1
ATOM 607 C C . ARG A 1 82 ? -7.692 -3.675 29.271 1.00 69.06 82 ARG A C 1
ATOM 609 O O . ARG A 1 82 ? -6.729 -4.088 29.908 1.00 69.06 82 ARG A O 1
ATOM 616 N N . GLN A 1 83 ? -8.248 -4.390 28.297 1.00 72.62 83 GLN A N 1
ATOM 617 C CA . GLN A 1 83 ? -7.586 -5.583 27.809 1.00 72.62 83 GLN A CA 1
ATOM 618 C C . GLN A 1 83 ? -6.279 -5.170 27.123 1.00 72.62 83 GLN A C 1
ATOM 620 O O . GLN A 1 83 ? -6.271 -4.213 26.337 1.00 72.62 83 GLN A O 1
ATOM 625 N N . PRO A 1 84 ? -5.162 -5.845 27.442 1.00 77.75 84 PRO A N 1
ATOM 626 C CA . PRO A 1 84 ? -3.891 -5.574 26.799 1.00 77.75 84 PRO A CA 1
ATOM 627 C C . PRO A 1 84 ? -4.057 -5.754 25.292 1.00 77.75 84 PRO A C 1
ATOM 629 O O . PRO A 1 84 ? -4.668 -6.712 24.816 1.00 77.75 84 PRO A O 1
ATOM 632 N N . ARG A 1 85 ? -3.537 -4.790 24.532 1.00 74.19 85 ARG A N 1
ATOM 633 C CA . ARG A 1 85 ? -3.640 -4.765 23.075 1.00 74.19 85 ARG A CA 1
ATOM 634 C C . ARG A 1 85 ? -2.770 -5.875 22.487 1.00 74.19 85 ARG A C 1
ATOM 636 O O . ARG A 1 85 ? -1.595 -5.655 22.193 1.00 74.19 85 ARG A O 1
ATOM 643 N N . SER A 1 86 ? -3.342 -7.066 22.346 1.00 83.50 86 SER A N 1
ATOM 644 C CA . SER A 1 86 ? -2.682 -8.198 21.706 1.00 83.50 86 SER A CA 1
ATOM 645 C C . SER A 1 86 ? -2.520 -7.945 20.208 1.00 83.50 86 SER A C 1
ATOM 647 O O . SER A 1 86 ? -3.304 -7.228 19.574 1.00 83.50 86 SER A O 1
ATOM 649 N N . TRP A 1 87 ? -1.457 -8.503 19.634 1.00 86.56 87 TRP A N 1
ATOM 650 C CA . TRP A 1 87 ? -1.273 -8.491 18.191 1.00 86.56 87 TRP A CA 1
ATOM 651 C C . TRP A 1 87 ? -2.349 -9.359 17.546 1.00 86.56 87 TRP A C 1
ATOM 653 O O . TRP A 1 87 ? -2.470 -10.549 17.832 1.00 86.56 87 TRP A O 1
ATOM 663 N N . SER A 1 88 ? -3.144 -8.750 16.670 1.00 88.75 88 SER A N 1
ATOM 664 C CA . SER A 1 88 ? -4.082 -9.498 15.844 1.00 88.75 88 SER A CA 1
ATOM 665 C C . SER A 1 88 ? -3.293 -10.392 14.888 1.00 88.75 88 SER A C 1
ATOM 667 O O . SER A 1 88 ? -2.328 -9.924 14.282 1.00 88.75 88 SER A O 1
ATOM 669 N N . ARG A 1 89 ? -3.732 -11.643 14.694 1.00 92.06 89 ARG A N 1
ATOM 670 C CA . ARG A 1 89 ? -3.171 -12.544 13.666 1.00 92.06 89 ARG A CA 1
ATOM 671 C C . ARG A 1 89 ? -3.098 -11.849 12.303 1.00 92.06 89 ARG A C 1
ATOM 673 O O . ARG A 1 89 ? -2.082 -11.914 11.629 1.00 92.06 89 ARG A O 1
ATOM 680 N N . TRP A 1 90 ? -4.121 -11.061 11.984 1.00 92.69 90 TRP A N 1
ATOM 681 C CA . TRP A 1 90 ? -4.185 -10.256 10.769 1.00 92.69 90 TRP A CA 1
ATOM 682 C C . TRP A 1 90 ? -3.108 -9.167 10.684 1.00 92.69 90 TRP A C 1
ATOM 684 O O . TRP A 1 90 ? -2.597 -8.895 9.604 1.00 92.69 90 TRP A O 1
ATOM 694 N N . ALA A 1 91 ? -2.750 -8.542 11.808 1.00 91.50 91 ALA A N 1
ATOM 695 C CA . ALA A 1 91 ? -1.686 -7.540 11.835 1.00 91.50 91 ALA A CA 1
ATOM 696 C C . ALA A 1 91 ? -0.316 -8.183 11.591 1.00 91.50 91 ALA A C 1
ATOM 698 O O . ALA A 1 91 ? 0.501 -7.598 10.889 1.00 91.50 91 ALA A O 1
ATOM 699 N N . VAL A 1 92 ? -0.088 -9.393 12.118 1.00 94.06 92 VAL A N 1
ATOM 700 C CA . VAL A 1 92 ? 1.127 -10.174 11.835 1.00 94.06 92 VAL A CA 1
ATOM 701 C C . VAL A 1 92 ? 1.185 -10.552 10.354 1.00 94.06 92 VAL A C 1
ATOM 703 O O . VAL A 1 92 ? 2.220 -10.359 9.726 1.00 94.06 92 VAL A O 1
ATOM 706 N N . SER A 1 93 ? 0.074 -11.012 9.769 1.00 94.94 93 SER A N 1
ATOM 707 C CA . SER A 1 93 ? 0.005 -11.319 8.334 1.00 94.94 93 SER A CA 1
ATOM 708 C C . SER A 1 93 ? 0.280 -10.094 7.460 1.00 94.94 93 SER A C 1
ATOM 710 O O . SER A 1 93 ? 1.073 -10.190 6.530 1.00 94.94 93 SER A O 1
ATOM 712 N N . LEU A 1 94 ? -0.312 -8.934 7.775 1.00 93.94 94 LEU A N 1
ATOM 713 C CA . LEU A 1 94 ? -0.020 -7.690 7.053 1.00 93.94 94 LEU A CA 1
ATOM 714 C C . LEU A 1 94 ? 1.431 -7.247 7.226 1.00 93.94 94 LEU A C 1
ATOM 716 O O . LEU A 1 94 ? 2.025 -6.757 6.272 1.00 93.94 94 LEU A O 1
ATOM 720 N N . LEU A 1 95 ? 2.006 -7.416 8.419 1.00 94.50 95 LEU A N 1
ATOM 721 C CA . LEU A 1 95 ? 3.411 -7.100 8.650 1.00 94.50 95 LEU A CA 1
ATOM 722 C C . LEU A 1 95 ? 4.311 -7.985 7.779 1.00 94.50 95 LEU A C 1
ATOM 724 O O . LEU A 1 95 ? 5.222 -7.474 7.137 1.00 94.50 95 LEU A O 1
ATOM 728 N N . GLY A 1 96 ? 4.022 -9.288 7.724 1.00 96.00 96 GLY A N 1
ATOM 729 C CA . GLY A 1 96 ? 4.745 -10.239 6.883 1.00 96.00 96 GLY A CA 1
ATOM 730 C C . GLY A 1 96 ? 4.634 -9.898 5.398 1.00 96.00 96 GLY A C 1
ATOM 731 O O . GLY A 1 96 ? 5.653 -9.796 4.725 1.00 96.00 96 GLY A O 1
ATOM 732 N N . LEU A 1 97 ? 3.422 -9.638 4.902 1.00 95.31 97 LEU A N 1
ATOM 733 C CA . LEU A 1 97 ? 3.200 -9.236 3.508 1.00 95.31 97 LEU A CA 1
ATOM 734 C C . LEU A 1 97 ? 3.899 -7.919 3.166 1.00 95.31 97 LEU A C 1
ATOM 736 O O . LEU A 1 97 ? 4.532 -7.820 2.121 1.00 95.31 97 LEU A O 1
ATOM 740 N N . SER A 1 98 ? 3.858 -6.938 4.071 1.00 94.62 98 SER A N 1
ATOM 741 C CA . SER A 1 98 ? 4.549 -5.666 3.873 1.00 94.62 98 SER A CA 1
ATOM 742 C C . SER A 1 98 ? 6.068 -5.823 3.852 1.00 94.62 98 SER A C 1
ATOM 744 O O . SER A 1 98 ? 6.739 -5.120 3.102 1.00 94.62 98 SER A O 1
ATOM 746 N N . ALA A 1 99 ? 6.617 -6.732 4.662 1.00 96.06 99 ALA A N 1
ATOM 747 C CA . ALA A 1 99 ? 8.040 -7.052 4.654 1.00 96.06 99 ALA A CA 1
ATOM 748 C C . ALA A 1 99 ? 8.452 -7.804 3.378 1.00 96.06 99 ALA A C 1
ATOM 750 O O . ALA A 1 99 ? 9.509 -7.513 2.826 1.00 96.06 99 ALA A O 1
ATOM 751 N N . ILE A 1 100 ? 7.613 -8.724 2.884 1.00 96.12 100 ILE A N 1
ATOM 752 C CA . ILE A 1 100 ? 7.834 -9.428 1.611 1.00 96.12 100 ILE A CA 1
ATOM 753 C C . ILE A 1 100 ? 7.819 -8.438 0.446 1.00 96.12 100 ILE A C 1
ATOM 755 O O . ILE A 1 100 ? 8.755 -8.439 -0.346 1.00 96.12 100 ILE A O 1
ATOM 759 N N . GLY A 1 101 ? 6.810 -7.564 0.366 1.00 93.75 101 GLY A N 1
ATOM 760 C CA . GLY A 1 101 ? 6.734 -6.532 -0.670 1.00 93.75 101 GLY A CA 1
ATOM 761 C C . GLY A 1 101 ? 7.947 -5.602 -0.642 1.00 93.75 101 GLY A C 1
ATOM 762 O O . GLY A 1 101 ? 8.583 -5.393 -1.669 1.00 93.75 101 GLY A O 1
ATOM 763 N N . LEU A 1 102 ? 8.361 -5.156 0.550 1.00 94.12 102 LEU A N 1
ATOM 764 C CA . LEU A 1 1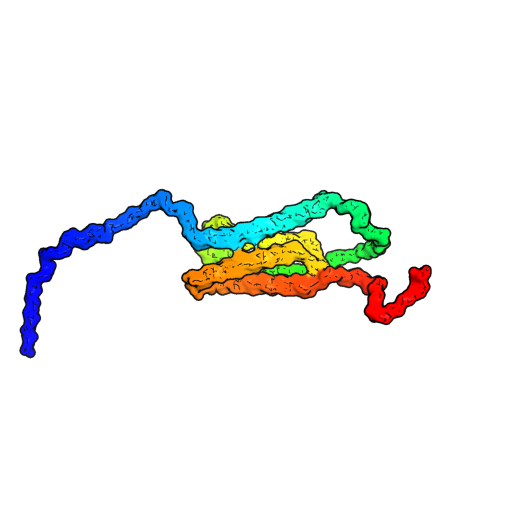02 ? 9.575 -4.352 0.716 1.00 94.12 102 LEU A CA 1
ATOM 765 C C . LEU A 1 102 ? 10.835 -5.095 0.243 1.00 94.12 102 LEU A C 1
ATOM 767 O O . LEU A 1 102 ? 11.670 -4.511 -0.444 1.00 94.12 102 LEU A O 1
ATOM 771 N N . ALA A 1 103 ? 10.976 -6.376 0.594 1.00 95.19 103 ALA A N 1
ATOM 772 C CA . ALA A 1 103 ? 12.109 -7.193 0.172 1.00 95.19 103 ALA A CA 1
ATOM 773 C C . ALA A 1 103 ? 12.135 -7.386 -1.351 1.00 95.19 103 ALA A C 1
ATOM 775 O O . ALA A 1 103 ? 13.202 -7.276 -1.951 1.00 95.19 103 ALA A O 1
ATOM 776 N N . LEU A 1 104 ? 10.975 -7.612 -1.980 1.00 93.56 104 LEU A N 1
ATOM 777 C CA . LEU A 1 104 ? 10.846 -7.695 -3.436 1.00 93.56 104 LEU A CA 1
ATOM 778 C C . LEU A 1 104 ? 11.231 -6.372 -4.110 1.00 93.56 104 LEU A C 1
ATOM 780 O O . LEU A 1 104 ? 12.000 -6.402 -5.066 1.00 93.56 104 LEU A O 1
ATOM 784 N N . SER A 1 105 ? 10.783 -5.223 -3.592 1.00 91.31 105 SER A N 1
ATOM 785 C CA . SER A 1 105 ? 11.167 -3.910 -4.132 1.00 91.31 105 SER A CA 1
ATOM 786 C C . SER A 1 105 ? 12.669 -3.646 -4.002 1.00 91.31 105 SER A C 1
ATOM 788 O O . SER A 1 105 ? 13.295 -3.157 -4.938 1.00 91.31 105 SER A O 1
ATOM 790 N N . ILE A 1 106 ? 13.275 -3.983 -2.857 1.00 91.69 106 ILE A N 1
ATOM 791 C CA . ILE A 1 106 ? 14.725 -3.830 -2.656 1.00 91.69 106 ILE A CA 1
ATOM 792 C C . ILE A 1 106 ? 15.497 -4.753 -3.601 1.00 91.69 106 ILE A C 1
ATOM 794 O O . ILE A 1 106 ? 16.494 -4.333 -4.187 1.00 91.69 106 ILE A O 1
ATOM 798 N N . LEU A 1 107 ? 15.045 -5.999 -3.762 1.00 92.19 107 LEU A N 1
ATOM 799 C CA . LEU A 1 107 ? 15.684 -6.963 -4.650 1.00 92.19 107 LEU A CA 1
ATOM 800 C C . LEU A 1 107 ? 15.582 -6.525 -6.116 1.00 92.19 107 LEU A C 1
ATOM 802 O O . LEU A 1 107 ? 16.573 -6.604 -6.837 1.00 92.19 107 LEU A O 1
ATOM 806 N N . ASP A 1 108 ? 14.432 -6.002 -6.542 1.00 88.69 108 ASP A N 1
ATOM 807 C CA . ASP A 1 108 ? 14.261 -5.454 -7.888 1.00 88.69 108 ASP A CA 1
ATOM 808 C C . ASP A 1 108 ? 15.242 -4.298 -8.145 1.00 88.69 108 ASP A C 1
ATOM 810 O O . ASP A 1 108 ? 15.971 -4.324 -9.139 1.00 88.69 108 ASP A O 1
ATOM 814 N N . ILE A 1 109 ? 15.377 -3.360 -7.197 1.00 87.75 109 ILE A N 1
ATOM 815 C CA . ILE A 1 109 ? 16.378 -2.281 -7.264 1.00 87.75 109 ILE A CA 1
ATOM 816 C C . ILE A 1 109 ? 17.799 -2.848 -7.330 1.00 87.75 109 ILE A C 1
ATOM 818 O O . ILE A 1 109 ? 18.593 -2.401 -8.153 1.00 87.75 109 ILE A O 1
ATOM 822 N N . ALA A 1 110 ? 18.122 -3.851 -6.511 1.00 89.56 110 ALA A N 1
ATOM 823 C CA . ALA A 1 110 ? 19.452 -4.456 -6.474 1.00 89.56 110 ALA A CA 1
ATOM 824 C C . ALA A 1 110 ? 19.818 -5.184 -7.778 1.00 89.56 110 ALA A C 1
ATOM 826 O O . ALA A 1 110 ? 20.985 -5.204 -8.163 1.00 89.56 110 ALA A O 1
ATOM 827 N N . THR A 1 111 ? 18.840 -5.770 -8.477 1.00 89.69 111 THR A N 1
ATOM 828 C CA . THR A 1 111 ? 19.078 -6.428 -9.776 1.00 89.69 111 THR A CA 1
ATOM 829 C C . THR A 1 111 ? 19.242 -5.445 -10.936 1.00 89.69 111 THR A C 1
ATOM 831 O O . THR A 1 111 ? 19.800 -5.801 -11.976 1.00 89.69 111 THR A O 1
ATOM 834 N N . ARG A 1 112 ? 18.791 -4.195 -10.783 1.00 83.38 112 ARG A N 1
ATOM 835 C CA . ARG A 1 112 ? 18.926 -3.157 -11.808 1.00 83.38 112 ARG A CA 1
ATOM 836 C C . ARG A 1 112 ? 20.319 -2.531 -11.724 1.00 83.38 112 ARG A C 1
ATOM 838 O O . ARG A 1 112 ? 20.639 -1.786 -10.808 1.00 83.38 112 ARG A O 1
ATOM 845 N N . SER A 1 113 ? 21.143 -2.784 -12.742 1.00 71.94 113 SER A N 1
ATOM 846 C CA . SER A 1 113 ? 22.534 -2.299 -12.809 1.00 71.94 113 SER A CA 1
ATOM 847 C C . SER A 1 113 ? 22.681 -0.768 -12.879 1.00 71.94 113 SER A C 1
ATOM 849 O O . SER A 1 113 ? 23.791 -0.264 -12.719 1.00 71.94 113 SER A O 1
ATOM 851 N N . SER A 1 114 ? 21.608 -0.019 -13.149 1.00 78.50 114 SER A N 1
ATOM 852 C CA . SER A 1 114 ? 21.642 1.443 -13.235 1.00 78.50 114 SER A CA 1
ATOM 853 C C . SER A 1 114 ? 20.941 2.049 -12.023 1.00 78.50 114 SER A C 1
ATOM 855 O O . SER A 1 114 ? 19.713 2.054 -11.936 1.00 78.50 114 SER A O 1
ATOM 857 N N . PHE A 1 115 ? 21.735 2.549 -11.077 1.00 72.06 115 PHE A N 1
ATOM 858 C CA . PHE A 1 115 ? 21.240 3.251 -9.898 1.00 72.06 115 PHE A CA 1
ATOM 859 C C . PHE A 1 115 ? 20.785 4.657 -10.301 1.00 72.06 115 PHE A C 1
ATOM 861 O O . PHE A 1 115 ? 21.557 5.615 -10.272 1.00 72.06 115 PHE A O 1
ATOM 868 N N . GLN A 1 116 ? 19.525 4.790 -10.713 1.00 78.50 116 GLN A N 1
ATOM 869 C CA . GLN A 1 116 ? 18.917 6.105 -10.873 1.00 78.50 116 GLN A CA 1
ATOM 870 C C . GLN A 1 116 ? 18.246 6.530 -9.561 1.00 78.50 116 GLN A C 1
ATOM 872 O O . GLN A 1 116 ? 17.416 5.788 -9.033 1.00 78.50 116 GLN A O 1
ATOM 877 N N . PRO A 1 117 ? 18.545 7.731 -9.027 1.00 72.50 117 PRO A N 1
ATOM 878 C CA . PRO A 1 117 ? 18.041 8.169 -7.722 1.00 72.50 117 PRO A CA 1
ATOM 879 C C . PRO A 1 117 ? 16.509 8.232 -7.657 1.00 72.50 117 PRO A C 1
ATOM 881 O O . PRO A 1 117 ? 15.939 8.027 -6.587 1.00 72.50 117 PRO A O 1
ATOM 884 N N . ILE A 1 118 ? 15.846 8.422 -8.802 1.00 68.94 118 ILE A N 1
ATOM 885 C CA . ILE A 1 118 ? 14.382 8.430 -8.952 1.00 68.94 118 ILE A CA 1
ATOM 886 C C . ILE A 1 118 ? 13.747 7.100 -8.509 1.00 68.94 118 ILE A C 1
ATOM 888 O O . ILE A 1 118 ? 12.610 7.083 -8.044 1.00 68.94 118 ILE A O 1
ATOM 892 N N . TRP A 1 119 ? 14.469 5.983 -8.619 1.00 70.19 119 TRP A N 1
ATOM 893 C CA . TRP A 1 119 ? 13.923 4.646 -8.359 1.00 70.19 119 TRP A CA 1
ATOM 894 C C . TRP A 1 119 ? 13.933 4.307 -6.860 1.00 70.19 119 TRP A C 1
ATOM 896 O O . TRP A 1 119 ? 13.266 3.379 -6.413 1.00 70.19 119 TRP A O 1
ATOM 906 N N . SER A 1 120 ? 14.595 5.136 -6.047 1.00 75.81 120 SER A N 1
ATOM 907 C CA . SER A 1 120 ? 14.621 5.020 -4.584 1.00 75.81 120 SER A CA 1
ATOM 908 C C . SER A 1 120 ? 13.261 5.278 -3.917 1.00 75.81 120 SER A C 1
ATOM 910 O O . SER A 1 120 ? 13.106 5.009 -2.728 1.00 75.81 120 SER A O 1
ATOM 912 N N . CYS A 1 121 ? 12.273 5.813 -4.647 1.00 82.88 121 CYS A N 1
ATOM 913 C CA . CYS A 1 121 ? 10.930 6.076 -4.120 1.00 82.88 121 CYS A CA 1
ATOM 914 C C . CYS A 1 121 ? 9.986 4.864 -4.187 1.00 82.88 121 CYS A C 1
ATOM 916 O O . CYS A 1 121 ? 8.967 4.858 -3.502 1.00 82.88 121 CYS A O 1
ATOM 918 N N . GLU A 1 122 ? 10.319 3.832 -4.960 1.00 83.50 122 GLU A N 1
ATOM 919 C CA . GLU A 1 122 ? 9.496 2.628 -5.135 1.00 83.50 122 GLU A CA 1
ATOM 920 C C . GLU A 1 122 ? 9.281 1.789 -3.850 1.00 83.50 122 GLU A C 1
ATOM 922 O O . GLU A 1 122 ? 8.151 1.370 -3.605 1.00 83.50 122 GLU A O 1
ATOM 927 N N . PRO A 1 123 ? 10.268 1.596 -2.946 1.00 90.38 123 PRO A N 1
ATOM 928 C CA . PRO A 1 123 ? 10.054 0.859 -1.696 1.00 90.38 123 PRO A CA 1
ATOM 929 C C . PRO A 1 123 ? 9.350 1.703 -0.621 1.00 90.38 123 PRO A C 1
ATOM 931 O O . PRO A 1 123 ? 8.997 1.199 0.449 1.00 90.38 123 PRO A O 1
ATOM 934 N N . LEU A 1 124 ? 9.159 3.002 -0.870 1.00 90.94 124 LEU A N 1
ATOM 935 C CA . LEU A 1 124 ? 8.677 3.956 0.123 1.00 90.94 124 LEU A CA 1
ATOM 936 C C . LEU A 1 124 ? 7.250 3.631 0.605 1.00 90.94 124 LEU A C 1
ATOM 938 O O . LEU A 1 124 ? 7.053 3.594 1.820 1.00 90.94 124 LEU A O 1
ATOM 942 N N . PRO A 1 125 ? 6.263 3.314 -0.261 1.00 90.81 125 PRO A N 1
ATOM 943 C CA . PRO A 1 125 ? 4.924 2.920 0.183 1.00 90.81 125 PRO A CA 1
ATOM 944 C C . PRO A 1 125 ? 4.935 1.684 1.094 1.00 90.81 125 PRO A C 1
ATOM 946 O O . PRO A 1 125 ? 4.237 1.671 2.110 1.00 90.81 125 PRO A O 1
ATOM 949 N N . TRP A 1 126 ? 5.771 0.685 0.791 1.00 93.44 126 TRP A N 1
ATOM 950 C CA . TRP A 1 126 ? 5.927 -0.531 1.599 1.00 93.44 126 TRP A CA 1
ATOM 951 C C . TRP A 1 126 ? 6.543 -0.247 2.969 1.00 93.44 126 TRP A C 1
ATOM 953 O O . TRP A 1 126 ? 6.053 -0.735 3.988 1.00 93.44 126 TRP A O 1
ATOM 963 N N . LEU A 1 127 ? 7.580 0.590 3.017 1.00 93.75 127 LEU A N 1
ATOM 964 C CA . LEU A 1 127 ? 8.200 1.026 4.268 1.00 93.75 127 LEU A CA 1
ATOM 965 C C . LEU A 1 127 ? 7.210 1.810 5.144 1.00 93.75 127 LEU A C 1
ATOM 967 O O . LEU A 1 127 ? 7.100 1.576 6.350 1.00 93.75 127 LEU A O 1
ATOM 971 N N . LEU A 1 128 ? 6.461 2.725 4.530 1.00 91.75 128 LEU A N 1
ATOM 972 C CA . LEU A 1 128 ? 5.446 3.534 5.195 1.00 91.75 128 LEU A CA 1
ATOM 973 C C . LEU A 1 128 ? 4.290 2.675 5.727 1.00 91.75 128 LEU A C 1
ATOM 975 O O . LEU A 1 128 ? 3.828 2.890 6.852 1.00 91.75 128 LEU A O 1
ATOM 979 N N . ALA A 1 129 ? 3.852 1.674 4.962 1.00 91.94 129 ALA A N 1
ATOM 980 C CA . ALA A 1 129 ? 2.855 0.707 5.403 1.00 91.94 129 ALA A CA 1
ATOM 981 C C . ALA A 1 129 ? 3.351 -0.097 6.615 1.00 91.94 129 ALA A C 1
ATOM 983 O O . ALA A 1 129 ? 2.635 -0.206 7.613 1.00 91.94 129 ALA A O 1
ATOM 984 N N . LEU A 1 130 ? 4.593 -0.584 6.575 1.00 94.12 130 LEU A N 1
ATOM 985 C CA . LEU A 1 130 ? 5.227 -1.318 7.669 1.00 94.12 130 LEU A CA 1
ATOM 986 C C . LEU A 1 130 ? 5.292 -0.476 8.954 1.00 94.12 130 LEU A C 1
ATOM 988 O O . LEU A 1 130 ? 4.903 -0.943 10.030 1.00 94.12 130 LEU A O 1
ATOM 992 N N . LEU A 1 131 ? 5.691 0.794 8.836 1.00 92.19 131 LEU A N 1
ATOM 993 C CA . LEU A 1 131 ? 5.731 1.733 9.956 1.00 92.19 131 LEU A CA 1
ATOM 994 C C . LEU A 1 131 ? 4.331 2.003 10.527 1.00 92.19 131 LEU A C 1
ATOM 996 O O . LEU A 1 131 ? 4.144 1.987 11.745 1.00 92.19 131 LEU A O 1
ATOM 1000 N N . LEU A 1 132 ? 3.326 2.189 9.663 1.00 90.69 132 LEU A N 1
ATOM 1001 C CA . LEU A 1 132 ? 1.931 2.352 10.078 1.00 90.69 132 LEU A CA 1
ATOM 1002 C C . LEU A 1 132 ? 1.404 1.113 10.810 1.00 90.69 132 LEU A C 1
ATOM 1004 O O . LEU A 1 132 ? 0.703 1.256 11.811 1.00 90.69 132 LEU A O 1
ATOM 1008 N N . ILE A 1 133 ? 1.739 -0.098 10.361 1.00 93.00 133 ILE A N 1
ATOM 1009 C CA . ILE A 1 133 ? 1.323 -1.343 11.022 1.00 93.00 133 ILE A CA 1
ATOM 1010 C C . ILE A 1 133 ? 1.952 -1.442 12.419 1.00 93.00 133 ILE A C 1
ATOM 1012 O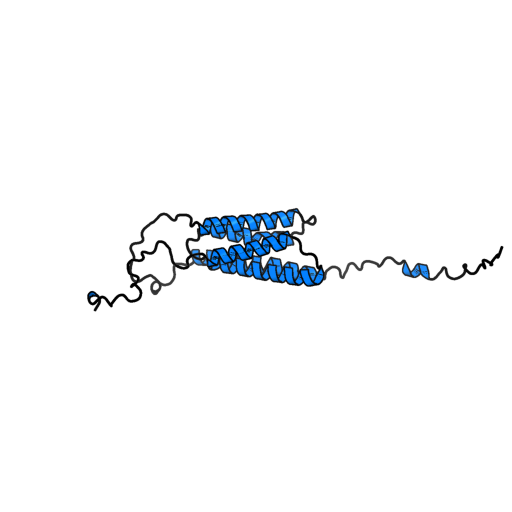 O . ILE A 1 133 ? 1.240 -1.730 13.387 1.00 93.00 133 ILE A O 1
ATOM 1016 N N . LEU A 1 134 ? 3.249 -1.146 12.543 1.00 91.88 134 LEU A N 1
ATOM 1017 C CA . LEU A 1 134 ? 3.983 -1.160 13.815 1.00 91.88 134 LEU A CA 1
ATOM 1018 C C . LEU A 1 134 ? 3.453 -0.122 14.810 1.00 91.88 134 LEU A C 1
ATOM 1020 O O . LEU A 1 134 ? 3.207 -0.452 15.975 1.00 91.88 134 LEU A O 1
ATOM 1024 N N . ALA A 1 135 ? 3.250 1.115 14.351 1.00 89.00 135 ALA A N 1
ATOM 1025 C CA . ALA A 1 135 ? 2.791 2.220 15.185 1.00 89.00 135 ALA A CA 1
ATOM 1026 C C . ALA A 1 135 ? 1.314 2.063 15.568 1.00 89.00 135 ALA A C 1
ATOM 1028 O O . ALA A 1 135 ? 0.942 2.182 16.738 1.00 89.00 135 ALA A O 1
ATOM 1029 N N . ALA A 1 136 ? 0.456 1.766 14.590 1.00 85.44 136 ALA A N 1
ATOM 1030 C CA . ALA A 1 136 ? -0.981 1.745 14.802 1.00 85.44 136 ALA A CA 1
ATOM 1031 C C . ALA A 1 136 ? -1.490 0.416 15.363 1.00 85.44 136 ALA A C 1
ATOM 1033 O O . ALA A 1 136 ? -2.577 0.432 15.932 1.00 85.44 136 ALA A O 1
ATOM 1034 N N . ARG A 1 137 ? -0.773 -0.712 15.216 1.00 87.31 137 ARG A N 1
ATOM 1035 C CA . ARG A 1 137 ? -1.190 -2.079 15.613 1.00 87.31 137 ARG A CA 1
ATOM 1036 C C . ARG A 1 137 ? -2.660 -2.360 15.265 1.00 87.31 137 ARG A C 1
ATOM 1038 O O . ARG A 1 137 ? -3.517 -2.363 16.167 1.00 87.31 137 ARG A O 1
ATOM 1045 N N . PRO A 1 138 ? -2.995 -2.511 13.972 1.00 81.94 138 PRO A N 1
ATOM 1046 C CA . PRO A 1 138 ? -4.379 -2.552 13.516 1.00 81.94 138 PRO A CA 1
ATOM 1047 C C . PRO A 1 138 ? -5.121 -3.763 14.100 1.00 81.94 138 PRO A C 1
ATOM 1049 O O . PRO A 1 138 ? -4.874 -4.910 13.746 1.00 81.94 138 PRO A O 1
ATOM 1052 N N . GLY A 1 139 ? -6.057 -3.497 15.015 1.00 79.38 139 GLY A N 1
ATOM 1053 C CA . GLY A 1 139 ? -7.022 -4.490 15.508 1.00 79.38 139 GLY A CA 1
ATOM 1054 C C . GLY A 1 139 ? -8.356 -4.465 14.752 1.00 79.38 139 GLY A C 1
ATOM 1055 O O . GLY A 1 139 ? -9.270 -5.207 15.096 1.00 79.38 139 GLY A O 1
ATOM 1056 N N . LYS A 1 140 ? -8.488 -3.558 13.780 1.00 82.19 140 LYS A N 1
ATOM 1057 C CA . LYS A 1 140 ? -9.659 -3.312 12.926 1.00 82.19 140 LYS A CA 1
ATOM 1058 C C . LYS A 1 140 ? -9.162 -2.977 11.527 1.00 82.19 140 LYS A C 1
ATOM 1060 O O . LYS A 1 140 ? -8.030 -2.507 11.416 1.00 82.19 140 LYS A O 1
ATOM 1065 N N . THR A 1 141 ? -10.020 -3.132 10.520 1.00 86.25 141 THR A N 1
ATOM 1066 C CA . THR A 1 141 ? -9.727 -2.812 9.116 1.00 86.25 141 THR A CA 1
ATOM 1067 C C . THR A 1 141 ? -9.126 -1.403 8.982 1.00 86.25 141 THR A C 1
ATOM 1069 O O . THR A 1 141 ? -9.827 -0.401 9.191 1.00 86.25 141 THR A O 1
ATOM 1072 N N . PRO A 1 142 ? -7.821 -1.287 8.680 1.00 86.62 142 PRO A N 1
ATOM 1073 C CA . PRO A 1 142 ? -7.153 -0.002 8.600 1.00 86.62 142 PRO A CA 1
ATOM 1074 C C . PRO A 1 142 ? -7.479 0.666 7.263 1.00 86.62 142 PRO A C 1
ATOM 1076 O O . PRO A 1 142 ? -6.807 0.441 6.263 1.00 86.62 142 PRO A O 1
ATOM 1079 N N . LYS A 1 143 ? -8.508 1.524 7.253 1.00 90.00 143 LYS A N 1
ATOM 1080 C CA . LYS A 1 143 ? -8.948 2.254 6.046 1.00 90.00 143 LYS A CA 1
ATOM 1081 C C . LYS A 1 143 ? -7.797 2.982 5.342 1.00 90.00 143 LYS A C 1
ATOM 1083 O O . LYS A 1 143 ? -7.750 3.006 4.124 1.00 90.00 143 LYS A O 1
ATOM 1088 N N . THR A 1 144 ? -6.858 3.539 6.108 1.00 88.50 144 THR A N 1
ATOM 1089 C CA . THR A 1 144 ? -5.677 4.222 5.562 1.00 88.50 144 THR A CA 1
ATOM 1090 C C . THR A 1 144 ? -4.755 3.268 4.800 1.00 88.50 144 THR A C 1
ATOM 1092 O O . THR A 1 144 ? -4.357 3.591 3.691 1.00 88.50 144 THR A O 1
ATOM 1095 N N . LEU A 1 145 ? -4.464 2.082 5.349 1.00 89.94 145 LEU A N 1
ATOM 1096 C CA . LEU A 1 145 ? -3.655 1.067 4.657 1.00 89.94 145 LEU A CA 1
ATOM 1097 C C . LEU A 1 145 ? -4.365 0.559 3.399 1.00 89.94 145 LEU A C 1
ATOM 1099 O O . LEU A 1 145 ? -3.712 0.391 2.378 1.00 89.94 145 LEU A O 1
ATOM 1103 N N . LEU A 1 146 ? -5.692 0.383 3.445 1.00 92.44 146 LEU A N 1
ATOM 1104 C CA . LEU A 1 146 ? -6.472 0.001 2.264 1.00 92.44 146 LEU A CA 1
ATOM 1105 C C . LEU A 1 146 ? -6.309 1.020 1.131 1.00 92.44 146 LEU A C 1
ATOM 1107 O O . LEU A 1 146 ? -6.086 0.624 -0.005 1.00 92.44 146 LEU A O 1
ATOM 1111 N N . VAL A 1 147 ? -6.400 2.318 1.441 1.00 90.75 147 VAL A N 1
ATOM 1112 C CA . VAL A 1 147 ? -6.214 3.382 0.442 1.00 90.75 147 VAL A CA 1
ATOM 1113 C C . VAL A 1 147 ? -4.800 3.340 -0.134 1.00 90.75 147 VAL A C 1
ATOM 1115 O O . VAL A 1 147 ? -4.663 3.366 -1.351 1.00 90.75 147 VAL A O 1
ATOM 1118 N N . ILE A 1 148 ? -3.769 3.208 0.709 1.00 89.88 148 ILE A N 1
ATOM 1119 C CA . ILE A 1 148 ? -2.371 3.134 0.256 1.00 89.88 148 ILE A CA 1
ATOM 1120 C C . ILE A 1 148 ? -2.180 1.952 -0.704 1.00 89.88 148 ILE A C 1
ATOM 1122 O O . ILE A 1 148 ? -1.782 2.162 -1.847 1.00 89.88 148 ILE A O 1
ATOM 1126 N N . PHE A 1 149 ? -2.534 0.731 -0.294 1.00 92.50 149 PHE A N 1
ATOM 1127 C CA . PHE A 1 149 ? -2.340 -0.451 -1.139 1.00 92.50 149 PHE A CA 1
ATOM 1128 C C . PHE A 1 149 ? -3.214 -0.445 -2.392 1.00 92.50 149 PHE A C 1
ATOM 1130 O O . PHE A 1 149 ? -2.752 -0.861 -3.446 1.00 92.50 149 PHE A O 1
ATOM 1137 N N . ALA A 1 150 ? -4.445 0.072 -2.329 1.00 93.19 150 ALA A N 1
ATOM 1138 C CA . ALA A 1 150 ? -5.270 0.224 -3.525 1.00 93.19 150 ALA A CA 1
ATOM 1139 C C . ALA A 1 150 ? -4.623 1.182 -4.535 1.00 93.19 150 ALA A C 1
ATOM 1141 O O . ALA A 1 150 ? -4.642 0.919 -5.734 1.00 93.19 150 ALA A O 1
ATOM 1142 N N . THR A 1 151 ? -4.023 2.279 -4.062 1.00 90.94 151 THR A N 1
ATOM 1143 C CA . THR A 1 151 ? -3.340 3.229 -4.948 1.00 90.94 151 THR A CA 1
ATOM 1144 C C . THR A 1 151 ? -2.063 2.655 -5.542 1.00 90.94 151 THR A C 1
ATOM 1146 O O . THR A 1 151 ? -1.848 2.837 -6.736 1.00 90.94 151 THR A O 1
ATOM 1149 N N . VAL A 1 152 ? -1.278 1.907 -4.758 1.00 90.31 152 VAL A N 1
ATOM 1150 C CA . VAL A 1 152 ? -0.109 1.162 -5.256 1.00 90.31 152 VAL A CA 1
ATOM 1151 C C . VAL A 1 152 ? -0.549 0.161 -6.322 1.00 90.31 152 VAL A C 1
ATOM 1153 O O . VAL A 1 152 ? -0.088 0.259 -7.452 1.00 90.31 152 VAL A O 1
ATOM 1156 N N . LEU A 1 153 ? -1.552 -0.679 -6.035 1.00 93.12 153 LEU A N 1
ATOM 1157 C CA . LEU A 1 153 ? -2.063 -1.669 -6.986 1.00 93.12 153 LEU A CA 1
ATOM 1158 C C . LEU A 1 153 ? -2.503 -1.031 -8.312 1.00 93.12 153 LEU A C 1
ATOM 1160 O O . LEU A 1 153 ? -2.199 -1.563 -9.378 1.00 93.12 153 LEU A O 1
ATOM 1164 N N . VAL A 1 154 ? -3.228 0.093 -8.275 1.00 92.75 154 VAL A N 1
ATOM 1165 C CA . VAL A 1 154 ? -3.683 0.789 -9.492 1.00 92.75 154 VAL A CA 1
ATOM 1166 C C . VAL A 1 154 ? -2.502 1.370 -10.274 1.00 92.75 154 VAL A C 1
ATOM 1168 O O . VAL A 1 154 ? -2.467 1.234 -11.498 1.00 92.75 154 VAL A O 1
ATOM 1171 N N . CYS A 1 155 ? -1.532 1.986 -9.592 1.00 89.50 155 CYS A N 1
ATOM 1172 C CA . CYS A 1 155 ? -0.340 2.550 -10.230 1.00 89.50 155 CYS A CA 1
ATOM 1173 C C . CYS A 1 155 ? 0.529 1.458 -10.862 1.00 89.50 155 CYS A C 1
ATOM 1175 O O . CYS A 1 155 ? 0.957 1.602 -12.010 1.00 89.50 155 CYS A O 1
ATOM 1177 N N . ASP A 1 156 ? 0.723 0.346 -10.158 1.00 88.50 156 ASP A N 1
ATOM 1178 C CA . ASP A 1 156 ? 1.516 -0.789 -10.622 1.00 88.50 156 ASP A CA 1
ATOM 1179 C C . ASP A 1 156 ? 0.818 -1.502 -11.778 1.00 88.50 156 ASP A C 1
ATOM 1181 O O . ASP A 1 156 ? 1.434 -1.758 -12.812 1.00 88.50 156 ASP A O 1
ATOM 1185 N N . SER A 1 157 ? -0.497 -1.721 -11.678 1.00 90.44 157 SER A N 1
ATOM 1186 C CA . SER A 1 157 ? -1.296 -2.308 -12.762 1.00 90.44 157 SER A CA 1
ATOM 1187 C C . SER A 1 157 ? -1.254 -1.450 -14.025 1.00 90.44 157 SER A C 1
ATOM 1189 O O . SER A 1 157 ? -1.064 -1.974 -15.124 1.00 90.44 157 SER A O 1
ATOM 1191 N N . LEU A 1 158 ? -1.387 -0.126 -13.887 1.00 89.75 158 LEU A N 1
ATOM 1192 C CA . LEU A 1 158 ? -1.287 0.798 -15.014 1.00 89.75 158 LEU A CA 1
ATOM 1193 C C . LEU A 1 158 ? 0.125 0.789 -15.614 1.00 89.75 158 LEU A C 1
ATOM 1195 O O . LEU A 1 158 ? 0.278 0.738 -16.834 1.00 89.75 158 LEU A O 1
ATOM 1199 N N . SER A 1 159 ? 1.156 0.777 -14.770 1.00 85.12 159 SER A N 1
ATOM 1200 C CA . SER A 1 159 ? 2.555 0.704 -15.199 1.00 85.12 159 SER A CA 1
ATOM 1201 C C . SER A 1 159 ? 2.845 -0.583 -15.973 1.00 85.12 159 SER A C 1
ATOM 1203 O O . SER A 1 159 ? 3.488 -0.539 -17.024 1.00 85.12 159 SER A O 1
ATOM 1205 N N . VAL A 1 160 ? 2.328 -1.721 -15.503 1.00 86.50 160 VAL A N 1
ATOM 1206 C CA . VAL A 1 160 ? 2.430 -3.015 -16.189 1.00 86.50 160 VAL A CA 1
ATOM 1207 C C . VAL A 1 160 ? 1.686 -2.976 -17.519 1.00 86.50 160 VAL A C 1
ATOM 1209 O O . VAL A 1 160 ? 2.262 -3.360 -18.535 1.00 86.50 160 VAL A O 1
ATOM 1212 N N . LEU A 1 161 ? 0.454 -2.462 -17.550 1.00 88.56 161 LEU A N 1
ATOM 1213 C CA . LEU A 1 161 ? -0.351 -2.372 -18.771 1.00 88.56 161 LEU A CA 1
ATOM 1214 C C . LEU A 1 161 ? 0.350 -1.537 -19.857 1.00 88.56 161 LEU A C 1
ATOM 1216 O O . LEU A 1 161 ? 0.436 -1.952 -21.015 1.00 88.56 161 LEU A O 1
ATOM 1220 N N . LEU A 1 162 ? 0.914 -0.388 -19.475 1.00 85.44 162 LEU A N 1
ATOM 1221 C CA . LEU A 1 162 ? 1.646 0.495 -20.386 1.00 85.44 162 LEU A CA 1
ATOM 1222 C C . LEU A 1 162 ? 2.956 -0.134 -20.882 1.00 85.44 162 LEU A C 1
ATOM 1224 O O . LEU A 1 162 ? 3.296 -0.003 -22.059 1.00 85.44 162 LEU A O 1
ATOM 1228 N N . ARG A 1 163 ? 3.693 -0.834 -20.010 1.00 83.44 163 ARG A N 1
ATOM 1229 C CA . ARG A 1 163 ? 4.935 -1.534 -20.382 1.00 83.44 163 ARG A CA 1
ATOM 1230 C C . ARG A 1 163 ? 4.670 -2.735 -21.283 1.00 83.44 163 ARG A C 1
ATOM 1232 O O . ARG A 1 1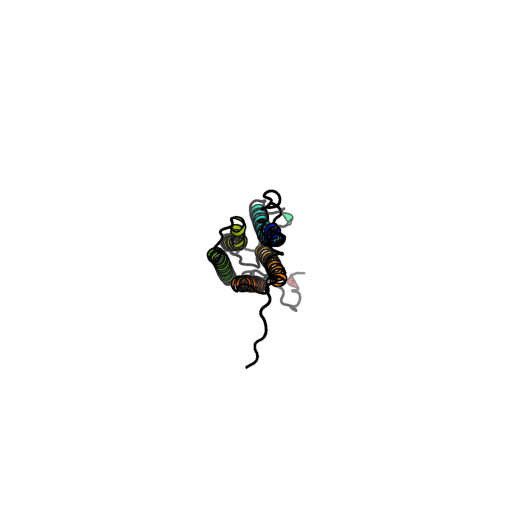63 ? 5.402 -2.932 -22.253 1.00 83.44 163 ARG A O 1
ATOM 1239 N N . TYR A 1 164 ? 3.616 -3.499 -21.000 1.00 86.69 164 TYR A N 1
ATOM 1240 C CA . TYR A 1 164 ? 3.232 -4.678 -21.772 1.00 86.69 164 TYR A CA 1
ATOM 1241 C C . TYR A 1 164 ? 2.959 -4.328 -23.239 1.00 86.69 164 TYR A C 1
ATOM 1243 O O . TYR A 1 164 ? 3.441 -5.020 -24.134 1.00 86.69 164 TYR A O 1
ATOM 1251 N N . SER A 1 165 ? 2.289 -3.195 -23.478 1.00 85.06 165 SER A N 1
ATOM 1252 C CA . SER A 1 165 ? 2.024 -2.668 -24.823 1.00 85.06 165 SER A CA 1
ATOM 1253 C C . SER A 1 165 ? 3.303 -2.411 -25.639 1.00 85.06 165 SER A C 1
ATOM 1255 O O . SER A 1 165 ? 3.307 -2.578 -26.857 1.00 85.06 165 SER A O 1
ATOM 1257 N N . LYS A 1 166 ? 4.414 -2.052 -24.979 1.00 82.94 166 LYS A N 1
ATOM 1258 C CA . LYS A 1 166 ? 5.665 -1.660 -25.649 1.00 82.94 166 LYS A CA 1
ATOM 1259 C C . LYS A 1 166 ? 6.686 -2.789 -25.780 1.00 82.94 166 LYS A C 1
ATOM 1261 O O . LYS A 1 166 ? 7.275 -2.944 -26.843 1.00 82.94 166 LYS A O 1
ATOM 1266 N N . VAL A 1 167 ? 6.943 -3.535 -24.705 1.00 79.69 167 VAL A N 1
ATOM 1267 C CA . VAL A 1 167 ? 8.151 -4.382 -24.602 1.00 79.69 167 VAL A CA 1
ATOM 1268 C C . VAL A 1 167 ? 7.845 -5.879 -24.734 1.00 79.69 167 VAL A C 1
ATOM 1270 O O . VAL A 1 167 ? 8.764 -6.658 -24.959 1.00 79.69 167 VAL A O 1
ATOM 1273 N N . LYS A 1 168 ? 6.574 -6.309 -24.637 1.00 82.06 168 LYS A N 1
ATOM 1274 C CA . LYS A 1 168 ? 6.108 -7.722 -24.641 1.00 82.06 168 LYS A CA 1
ATOM 1275 C C . LYS A 1 168 ? 6.766 -8.669 -23.617 1.00 82.06 168 LYS A C 1
ATOM 1277 O O . LYS A 1 168 ? 6.243 -9.754 -23.385 1.00 82.06 168 LYS A O 1
ATOM 1282 N N . HIS A 1 169 ? 7.845 -8.261 -22.958 1.00 84.38 169 HIS A N 1
ATOM 1283 C CA . HIS A 1 169 ? 8.469 -8.948 -21.839 1.00 84.38 169 HIS A CA 1
ATOM 1284 C C . HIS A 1 169 ? 8.175 -8.213 -20.534 1.00 84.38 169 HIS A C 1
ATOM 1286 O O . HIS A 1 169 ? 8.413 -7.013 -20.403 1.00 84.38 169 HIS A O 1
ATOM 1292 N N . VAL A 1 170 ? 7.654 -8.962 -19.563 1.00 82.12 170 VAL A N 1
ATOM 1293 C CA . VAL A 1 170 ? 7.389 -8.496 -18.200 1.00 82.12 170 VAL A CA 1
ATOM 1294 C C . VAL A 1 170 ? 8.329 -9.248 -17.270 1.00 82.12 170 VAL A C 1
ATOM 1296 O O . VAL A 1 170 ? 8.399 -10.476 -17.323 1.00 82.12 170 VAL A O 1
ATOM 1299 N N . HIS A 1 171 ? 9.063 -8.523 -16.429 1.00 85.81 171 HIS A N 1
ATOM 1300 C CA . HIS A 1 171 ? 9.916 -9.152 -15.425 1.00 85.81 171 HIS A CA 1
ATOM 1301 C C . HIS A 1 171 ? 9.067 -9.831 -14.348 1.00 85.81 171 HIS A C 1
ATOM 1303 O O . HIS A 1 171 ? 8.047 -9.298 -13.910 1.00 85.81 171 HIS A O 1
ATOM 1309 N N . ILE A 1 172 ? 9.531 -10.988 -13.879 1.00 90.31 172 ILE A N 1
ATOM 1310 C CA . ILE A 1 172 ? 8.816 -11.799 -12.888 1.00 90.31 172 ILE A CA 1
ATOM 1311 C C . ILE A 1 172 ? 8.607 -11.064 -11.553 1.00 90.31 172 ILE A C 1
ATOM 1313 O O . ILE A 1 172 ? 7.582 -11.261 -10.906 1.00 90.31 172 ILE A O 1
ATOM 1317 N N . PHE A 1 173 ? 9.523 -10.161 -11.181 1.00 88.75 173 PHE A N 1
ATOM 1318 C CA . PHE A 1 173 ? 9.423 -9.354 -9.961 1.00 88.75 173 PHE A CA 1
ATOM 1319 C C . PHE A 1 173 ? 8.205 -8.426 -9.962 1.00 88.75 173 PHE A C 1
ATOM 1321 O O . PHE A 1 173 ? 7.504 -8.363 -8.959 1.00 88.75 173 PHE A O 1
ATOM 1328 N N . PHE A 1 174 ? 7.875 -7.796 -11.094 1.00 85.44 174 PHE A N 1
ATOM 1329 C CA . PHE A 1 174 ? 6.680 -6.948 -11.198 1.00 85.44 174 PHE A CA 1
ATOM 1330 C C . PHE A 1 174 ? 5.392 -7.739 -10.971 1.00 85.44 174 PHE A C 1
ATOM 1332 O O . PHE A 1 174 ? 4.488 -7.277 -10.279 1.00 85.44 174 PHE A O 1
ATOM 1339 N N . ILE A 1 175 ? 5.316 -8.950 -11.528 1.00 90.75 175 ILE A N 1
ATOM 1340 C CA . ILE A 1 175 ? 4.160 -9.831 -11.330 1.00 90.75 175 ILE A CA 1
ATOM 1341 C C . ILE A 1 175 ? 4.079 -10.248 -9.858 1.00 90.75 175 ILE A C 1
ATOM 1343 O O . ILE A 1 175 ? 2.997 -10.224 -9.277 1.00 90.75 175 ILE A O 1
ATOM 1347 N N . ALA A 1 176 ? 5.213 -10.578 -9.234 1.00 93.44 176 ALA A N 1
ATOM 1348 C CA . ALA A 1 176 ? 5.263 -10.927 -7.817 1.00 93.44 176 ALA A CA 1
ATOM 1349 C C . ALA A 1 176 ? 4.812 -9.766 -6.910 1.00 93.44 176 ALA A C 1
ATOM 1351 O O . ALA A 1 176 ? 4.035 -10.000 -5.982 1.00 93.44 176 ALA A O 1
ATOM 1352 N N . CYS A 1 177 ? 5.230 -8.528 -7.193 1.00 91.12 177 CYS A N 1
ATOM 1353 C CA . CYS A 1 177 ? 4.765 -7.333 -6.479 1.00 91.12 177 CYS A CA 1
ATOM 1354 C C . CYS A 1 177 ? 3.245 -7.168 -6.604 1.00 91.12 177 CYS A C 1
ATOM 1356 O O . CYS A 1 177 ? 2.553 -7.109 -5.591 1.00 91.12 177 CYS A O 1
ATOM 1358 N N . LEU A 1 178 ? 2.710 -7.244 -7.826 1.00 92.12 178 LEU A N 1
ATOM 1359 C CA . LEU A 1 178 ? 1.276 -7.094 -8.092 1.00 92.12 178 LEU A CA 1
ATOM 1360 C C . LEU A 1 178 ? 0.432 -8.190 -7.418 1.00 92.12 178 LEU A C 1
ATOM 1362 O O . LEU A 1 178 ? -0.641 -7.919 -6.875 1.00 92.12 178 LEU A O 1
ATOM 1366 N N . VAL A 1 179 ? 0.925 -9.433 -7.398 1.00 95.25 179 VAL A N 1
ATOM 1367 C CA . VAL A 1 179 ? 0.297 -10.531 -6.645 1.00 95.25 179 VAL A CA 1
ATOM 1368 C C . VAL A 1 179 ? 0.336 -10.239 -5.145 1.00 95.25 179 VAL A C 1
ATOM 1370 O O . VAL A 1 179 ? -0.667 -10.435 -4.458 1.00 95.25 179 VAL A O 1
ATOM 1373 N N . THR A 1 180 ? 1.460 -9.737 -4.634 1.00 94.94 180 THR A N 1
ATOM 1374 C CA . THR A 1 180 ? 1.609 -9.376 -3.217 1.00 94.94 180 THR A CA 1
ATOM 1375 C C . THR A 1 180 ? 0.631 -8.267 -2.824 1.00 94.94 180 THR A C 1
ATOM 1377 O O . THR A 1 180 ? -0.000 -8.368 -1.770 1.00 94.94 180 THR A O 1
ATOM 1380 N N . ASP A 1 181 ? 0.411 -7.267 -3.677 1.00 93.62 181 ASP A N 1
ATOM 1381 C CA . ASP A 1 181 ? -0.597 -6.222 -3.461 1.00 93.62 181 ASP A CA 1
ATOM 1382 C C . ASP A 1 181 ? -2.017 -6.786 -3.426 1.00 93.62 181 ASP A C 1
ATOM 1384 O O . ASP A 1 181 ? -2.779 -6.507 -2.495 1.00 93.62 181 ASP A O 1
ATOM 1388 N N . CYS A 1 182 ? -2.364 -7.639 -4.395 1.00 95.88 182 CYS A N 1
ATOM 1389 C CA . CYS A 1 182 ? -3.665 -8.310 -4.440 1.00 95.88 182 CYS A CA 1
ATOM 1390 C C . CYS A 1 182 ? -3.928 -9.114 -3.161 1.00 95.88 182 CYS A C 1
ATOM 1392 O O . CYS A 1 182 ? -4.994 -8.995 -2.550 1.00 95.88 182 CYS A O 1
ATOM 1394 N N . VAL A 1 183 ? -2.944 -9.905 -2.726 1.00 96.88 183 VAL A N 1
ATOM 1395 C CA . VAL A 1 183 ? -3.028 -10.704 -1.497 1.00 96.88 183 VAL A CA 1
ATOM 1396 C C . VAL A 1 183 ? -3.155 -9.798 -0.275 1.00 96.88 183 VAL A C 1
ATOM 1398 O O . VAL A 1 183 ? -3.978 -10.060 0.601 1.00 96.88 183 VAL A O 1
ATOM 1401 N N . THR A 1 184 ? -2.403 -8.700 -0.223 1.00 95.12 184 THR A N 1
ATOM 1402 C CA . THR A 1 184 ? -2.466 -7.734 0.881 1.00 95.12 184 THR A CA 1
ATOM 1403 C C . THR A 1 184 ? -3.850 -7.103 0.991 1.00 95.12 184 THR A C 1
ATOM 1405 O O . THR A 1 184 ? -4.431 -7.079 2.077 1.00 95.12 184 THR A O 1
ATOM 1408 N N . ILE A 1 185 ? -4.433 -6.671 -0.126 1.00 95.12 185 ILE A N 1
ATOM 1409 C CA . ILE A 1 185 ? -5.789 -6.115 -0.170 1.00 95.12 185 ILE A CA 1
ATOM 1410 C C . ILE A 1 185 ? -6.829 -7.167 0.231 1.00 95.12 185 ILE A C 1
ATOM 1412 O O . ILE A 1 185 ? -7.715 -6.873 1.036 1.00 95.12 185 ILE A O 1
ATOM 1416 N N . ALA A 1 186 ? -6.699 -8.406 -0.251 1.00 96.25 186 ALA A N 1
ATOM 1417 C CA . ALA A 1 186 ? -7.577 -9.505 0.142 1.00 96.25 186 ALA A CA 1
ATOM 1418 C C . ALA A 1 186 ? -7.519 -9.766 1.658 1.00 96.25 186 ALA A C 1
ATOM 1420 O O . ALA A 1 186 ? -8.559 -9.889 2.304 1.00 96.25 186 ALA A O 1
ATOM 1421 N N . VAL A 1 187 ? -6.324 -9.758 2.259 1.00 95.19 187 VAL A N 1
ATOM 1422 C CA . VAL A 1 187 ? -6.155 -9.878 3.717 1.00 95.19 187 VAL A CA 1
ATOM 1423 C C . VAL A 1 187 ? -6.834 -8.724 4.456 1.00 95.19 187 VAL A C 1
ATOM 1425 O O . VAL A 1 187 ? -7.475 -8.958 5.482 1.00 95.19 187 VAL A O 1
ATOM 1428 N N . ILE A 1 188 ? -6.749 -7.492 3.942 1.00 94.06 188 ILE A N 1
ATOM 1429 C CA . ILE A 1 188 ? -7.451 -6.341 4.529 1.00 94.06 188 ILE A CA 1
ATOM 1430 C C . ILE A 1 188 ? -8.972 -6.531 4.456 1.00 94.06 188 ILE A C 1
ATOM 1432 O O . ILE A 1 188 ? -9.656 -6.229 5.434 1.00 94.06 188 ILE A O 1
ATOM 1436 N N . PHE A 1 189 ? -9.512 -7.056 3.354 1.00 94.44 189 PHE A N 1
ATOM 1437 C CA . PHE A 1 189 ? -10.945 -7.352 3.241 1.00 94.44 189 PHE A CA 1
AT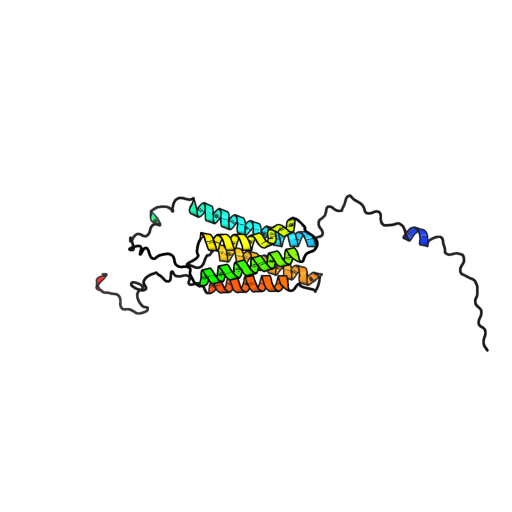OM 1438 C C . PHE A 1 189 ? -11.401 -8.491 4.158 1.00 94.44 189 PHE A C 1
ATOM 1440 O O . PHE A 1 189 ? -12.503 -8.431 4.699 1.00 94.44 189 PHE A O 1
ATOM 1447 N N . CYS A 1 190 ? -10.543 -9.481 4.405 1.00 94.31 190 CYS A N 1
ATOM 1448 C CA . CYS A 1 190 ? -10.804 -10.550 5.369 1.00 94.31 190 CYS A CA 1
ATOM 1449 C C . CYS A 1 190 ? -10.757 -10.076 6.834 1.00 94.31 190 CYS A C 1
ATOM 1451 O O . CYS A 1 190 ? -11.213 -10.795 7.728 1.00 94.31 190 CYS A O 1
ATOM 1453 N N . MET A 1 191 ? -10.222 -8.881 7.120 1.00 92.88 191 MET A N 1
ATOM 1454 C CA . MET A 1 191 ? -10.217 -8.349 8.482 1.00 92.88 191 MET A CA 1
ATOM 1455 C C . MET A 1 191 ? -11.637 -8.015 8.960 1.00 92.88 191 MET A C 1
ATOM 1457 O O . MET A 1 191 ? -12.401 -7.359 8.248 1.00 92.88 191 MET A O 1
ATOM 1461 N N . PRO A 1 192 ? -11.980 -8.343 10.219 1.00 89.44 192 PRO A N 1
ATOM 1462 C CA . PRO A 1 192 ? -13.277 -7.989 10.767 1.00 89.44 192 PRO A CA 1
ATOM 1463 C C . PRO A 1 192 ? -13.419 -6.463 10.870 1.00 89.44 192 PRO A C 1
ATOM 1465 O O . PRO A 1 192 ? -12.634 -5.785 11.540 1.00 89.44 192 PRO A O 1
ATOM 1468 N N . MET A 1 193 ? -14.476 -5.920 10.257 1.00 85.44 193 MET A N 1
ATOM 1469 C CA . MET A 1 193 ? -14.833 -4.501 10.402 1.00 85.44 193 MET A CA 1
ATOM 1470 C C . MET A 1 193 ? -15.224 -4.153 11.845 1.00 85.44 193 MET A C 1
ATOM 1472 O O . MET A 1 193 ? -15.056 -3.016 12.297 1.00 85.44 193 MET A O 1
ATOM 1476 N N . ARG A 1 194 ? -15.739 -5.139 12.589 1.00 77.44 194 ARG A N 1
ATOM 1477 C CA . ARG A 1 194 ? -16.154 -4.995 13.985 1.00 77.44 194 ARG A CA 1
ATOM 1478 C C . ARG A 1 194 ? -15.019 -5.380 14.933 1.00 77.44 194 ARG A C 1
ATOM 1480 O O . ARG A 1 194 ? -14.260 -6.305 14.672 1.00 77.44 194 ARG A O 1
ATOM 1487 N N . HIS A 1 195 ? -14.916 -4.678 16.065 1.00 74.31 195 HIS A N 1
ATOM 1488 C CA . HIS A 1 195 ? -13.944 -5.044 17.095 1.00 74.31 195 HIS A CA 1
ATOM 1489 C C . HIS A 1 195 ? -14.277 -6.437 17.654 1.00 74.31 195 HIS A C 1
ATOM 1491 O O . HIS A 1 195 ? -15.396 -6.601 18.144 1.00 74.31 195 HIS A O 1
ATOM 1497 N N . PRO A 1 196 ? -13.348 -7.410 17.636 1.00 71.38 196 PRO A N 1
ATOM 1498 C CA . PRO A 1 196 ? -13.624 -8.749 18.157 1.00 71.38 196 PRO A CA 1
ATOM 1499 C C . PRO A 1 196 ? -13.828 -8.765 19.677 1.00 71.38 196 PRO A C 1
ATOM 1501 O O . PRO A 1 196 ? -14.496 -9.654 20.185 1.00 71.38 196 PRO A O 1
ATOM 1504 N N . ALA A 1 197 ? -13.287 -7.774 20.393 1.00 71.62 197 ALA A N 1
ATOM 1505 C CA . ALA A 1 197 ? -13.412 -7.654 21.845 1.00 71.62 197 ALA A CA 1
ATOM 1506 C C . ALA A 1 197 ? -14.693 -6.933 22.304 1.00 71.62 197 ALA A C 1
ATOM 1508 O O . ALA A 1 197 ? -14.894 -6.760 23.503 1.00 71.62 197 ALA A O 1
ATOM 1509 N N . LEU A 1 198 ? -15.546 -6.464 21.382 1.00 70.38 198 LEU A N 1
ATOM 1510 C CA . LEU A 1 198 ? -16.828 -5.891 21.784 1.00 70.38 198 LEU A CA 1
ATOM 1511 C C . LEU A 1 198 ? -17.745 -7.041 22.201 1.00 70.38 198 LEU A C 1
ATOM 1513 O O . LEU A 1 198 ? -17.989 -7.936 21.388 1.00 70.38 198 LEU A O 1
ATOM 1517 N N . ALA A 1 199 ? -18.225 -7.007 23.448 1.00 71.12 199 ALA A N 1
ATOM 1518 C CA . ALA A 1 199 ? -19.170 -7.989 23.958 1.00 71.12 199 ALA A CA 1
ATOM 1519 C C . ALA A 1 199 ? -20.326 -8.153 22.961 1.00 71.12 199 ALA A C 1
ATOM 1521 O O . ALA A 1 199 ? -20.813 -7.181 22.370 1.00 71.12 199 ALA A O 1
ATOM 1522 N N . LYS A 1 200 ? -20.716 -9.405 22.715 1.00 72.19 200 LYS A N 1
ATOM 1523 C CA . LYS A 1 200 ? -21.916 -9.696 21.920 1.00 72.19 200 LYS A CA 1
ATOM 1524 C C . LYS A 1 200 ? -23.186 -9.368 22.715 1.00 72.19 200 LYS A C 1
ATOM 1526 O O . LYS A 1 200 ? -24.252 -9.231 22.124 1.00 72.19 200 LYS A O 1
ATOM 1531 N N . ASP A 1 201 ? -23.028 -9.184 24.019 1.00 68.75 201 ASP A N 1
ATOM 1532 C CA . ASP A 1 201 ? -24.057 -8.847 24.986 1.00 68.75 201 ASP A CA 1
ATOM 1533 C C . ASP A 1 201 ? -24.600 -7.441 24.678 1.00 68.75 201 ASP A C 1
ATOM 1535 O O . ASP A 1 201 ? -23.848 -6.468 24.607 1.00 68.75 201 ASP A O 1
ATOM 1539 N N . GLY A 1 202 ? -25.904 -7.338 24.417 1.00 64.88 202 GLY A N 1
ATOM 1540 C CA . GLY A 1 202 ? -26.572 -6.080 24.055 1.00 64.88 202 GLY A CA 1
ATOM 1541 C C . GLY A 1 202 ? -26.725 -5.823 22.551 1.00 64.88 202 GLY A C 1
ATOM 1542 O O . GLY A 1 202 ? -27.354 -4.839 22.167 1.00 64.88 202 GLY A O 1
ATOM 1543 N N . VAL A 1 203 ? -26.220 -6.701 21.678 1.00 67.75 203 VAL A N 1
ATOM 1544 C CA . VAL A 1 203 ? -26.747 -6.771 20.307 1.00 67.75 203 VAL A CA 1
ATOM 1545 C C . VAL A 1 203 ? -28.003 -7.617 20.386 1.00 67.75 203 VAL A C 1
ATOM 1547 O O . VAL A 1 203 ? -27.893 -8.820 20.615 1.00 67.75 203 VAL A O 1
ATOM 1550 N N . ALA A 1 204 ? -29.171 -6.991 20.223 1.00 64.56 204 ALA A N 1
ATOM 1551 C CA . ALA A 1 204 ? -30.429 -7.719 20.105 1.00 64.56 204 ALA A CA 1
ATOM 1552 C C . ALA A 1 204 ? -30.230 -8.847 19.093 1.00 64.56 204 ALA A C 1
ATOM 1554 O O . ALA A 1 204 ? -29.765 -8.595 17.970 1.00 64.56 204 ALA A O 1
ATOM 1555 N N . LYS A 1 205 ? -30.489 -10.095 19.499 1.00 76.94 205 LYS A N 1
ATOM 1556 C CA . LYS A 1 205 ? -30.392 -11.180 18.531 1.00 76.94 205 LYS A CA 1
ATOM 1557 C C . LYS A 1 205 ? -31.405 -10.889 17.426 1.00 76.94 205 LYS A C 1
ATOM 1559 O O . LYS A 1 205 ? -32.490 -10.373 17.714 1.00 76.94 205 LYS A O 1
ATOM 1564 N N . PRO A 1 206 ? -31.069 -11.183 16.160 1.00 81.50 206 PRO A N 1
ATOM 1565 C CA . PRO A 1 206 ? -32.063 -11.129 15.104 1.00 81.50 206 PRO A CA 1
ATOM 1566 C C . PRO A 1 206 ? -33.287 -11.926 15.570 1.00 81.50 206 PRO A C 1
ATOM 1568 O O . PRO A 1 206 ? -33.132 -13.080 15.969 1.00 81.50 206 PRO A O 1
ATOM 1571 N N . PHE A 1 207 ? -34.464 -11.295 15.552 1.00 84.00 207 PHE A N 1
ATOM 1572 C CA . PHE A 1 207 ? -35.747 -11.889 15.954 1.00 84.00 207 PHE A CA 1
ATOM 1573 C C . PHE A 1 207 ? -35.974 -12.119 17.462 1.00 84.00 207 PHE A C 1
ATOM 1575 O O . PHE A 1 207 ? -36.890 -12.851 17.827 1.00 84.00 207 PHE A O 1
ATOM 1582 N N . GLU A 1 208 ? -35.201 -11.495 18.355 1.00 83.38 208 GLU A N 1
ATOM 1583 C CA . GLU A 1 208 ? -35.529 -11.495 19.790 1.00 83.38 208 GLU A CA 1
ATOM 1584 C C . GLU A 1 208 ? -36.702 -10.530 20.058 1.00 83.38 208 GLU A C 1
ATOM 1586 O O . GLU A 1 208 ? -36.693 -9.385 19.594 1.00 83.38 208 GLU A O 1
ATOM 1591 N N . SER A 1 209 ? -37.737 -10.997 20.765 1.00 83.12 209 SER A N 1
ATOM 1592 C CA . SER A 1 209 ? -38.913 -10.187 21.110 1.00 83.12 209 SER A CA 1
ATOM 1593 C C . SER A 1 209 ? -38.499 -8.948 21.915 1.00 83.12 209 SER A C 1
ATOM 1595 O O . SER A 1 209 ? -37.651 -9.074 22.801 1.00 83.12 209 SER A O 1
ATOM 1597 N N . PRO A 1 210 ? -39.074 -7.758 21.645 1.00 79.62 210 PRO A N 1
ATOM 1598 C CA . PRO A 1 210 ? -38.704 -6.536 22.351 1.00 79.62 210 PRO A CA 1
ATOM 1599 C C . PRO A 1 210 ? -38.917 -6.709 23.855 1.00 79.62 210 PRO A C 1
ATOM 1601 O O . PRO A 1 210 ? -40.007 -7.079 24.295 1.00 79.62 210 PRO A O 1
ATOM 1604 N N . ASP A 1 211 ? -37.865 -6.447 24.630 1.00 81.81 211 ASP A N 1
ATOM 1605 C CA . ASP A 1 211 ? -37.913 -6.572 26.082 1.00 81.81 211 ASP A CA 1
ATOM 1606 C C . ASP A 1 211 ? -38.849 -5.493 26.642 1.00 81.81 211 ASP A C 1
ATOM 1608 O O . ASP A 1 211 ? -38.593 -4.289 26.529 1.00 81.81 211 ASP A O 1
ATOM 1612 N N . SER A 1 212 ? -39.974 -5.923 27.214 1.00 84.12 212 SER A N 1
ATOM 1613 C CA . SER A 1 212 ? -41.021 -5.036 27.729 1.00 84.12 212 SER A CA 1
ATOM 1614 C C . SER A 1 212 ? -40.551 -4.187 28.909 1.00 84.12 212 SER A C 1
ATOM 1616 O O . SER A 1 212 ? -41.205 -3.206 29.244 1.00 84.12 212 SER A O 1
ATOM 1618 N N . ARG A 1 213 ? -39.396 -4.517 29.501 1.00 72.38 213 ARG A N 1
ATOM 1619 C CA . ARG A 1 213 ? -38.763 -3.776 30.602 1.00 72.38 213 ARG A CA 1
ATOM 1620 C C . ARG A 1 213 ? -38.093 -2.462 30.190 1.00 72.38 213 ARG A C 1
ATOM 1622 O O . ARG A 1 213 ? -37.660 -1.718 31.064 1.00 72.38 213 ARG A O 1
ATOM 1629 N N . LEU A 1 214 ? -37.966 -2.195 28.889 1.00 70.12 214 LEU A N 1
ATOM 1630 C CA . LEU A 1 214 ? -37.380 -0.961 28.344 1.00 70.12 214 LEU A CA 1
ATOM 1631 C C . LEU A 1 214 ? -38.435 0.069 27.887 1.00 70.12 214 LEU A C 1
ATOM 1633 O O . LEU A 1 214 ? -38.056 1.102 27.334 1.00 70.12 214 LEU A O 1
ATOM 1637 N N . ARG A 1 215 ? -39.731 -0.211 28.086 1.00 59.22 215 ARG A N 1
ATOM 1638 C CA . ARG A 1 215 ? -40.849 0.729 27.892 1.00 59.22 215 ARG A CA 1
ATOM 1639 C C . ARG A 1 215 ? -41.263 1.349 29.217 1.00 59.22 215 ARG A C 1
ATOM 1641 O O . ARG A 1 215 ? -41.624 2.543 29.178 1.00 59.22 215 ARG A O 1
#

Secondary structure (DSSP, 8-state):
----------SS--SSGGGGG------TTSTTS--HHHHHHHHHHHHHHHHHHHHHHHHHHHHHS----GGGS-SS---------PPPHHHHHHHHHHHHHHHHHHHHHHH-SS--GGGGGTTHHHHHHHHHHHHH--SS--HHHHHHHHHHHHHHHHHHHHHHHHHS---HHHHHHHHHHHHHHHHHHHS-SS-TTS-STTSPPTTPPP-GGG-

Sequence (215 aa):
MAAKHSGPVEVLLEPITSLYNMPAMPHPLLSGVPSTTEGYALIGALLPAGIAIACIILHLARLALPKGPRWTRRFAKEPISRQPRSWSRWAVSLLGLSAIGLALSILDIATRSSFQPIWSCEPLPWLLALLLILAARPGKTPKTLLVIFATVLVCDSLSVLLRYSKVKHVHIFFIACLVTDCVTIAVIFCMPMRHPALAKDGVAKPFESPDSRLR

pLDDT: mean 80.34, std 12.68, range [49.66, 96.88]

Foldseek 3Di:
DDDDDDDDDDPPDPPPVVVVPDDPPPPPPPPPPPDVLVVLVLCLLVVLLVLLVVLVVVVVVVVVDPDDDPVVPPPDPDPPPPDPLDQDPLLVVLLVLLVVLLVLLVVVCVPDPDDDVSSVRRSNLSVSSNVCSVVVRDLALDPSNLVSLVSNLVSLVVSCVVVCVPPVDDDPSSVVSNVSSVVSNVSSVVGDNDRPPPDPPPPQDVPDDPDPVVD